Protein AF-A0A9D3AY14-F1 (afdb_monomer_lite)

pLDDT: mean 94.57, std 4.12, range [75.38, 98.81]

Radius of gyration: 17.13 Å; chains: 1; bounding box: 40×34×51 Å

Organism: NCBI:txid182264

Sequence (192 aa):
MYKNILTKKFFKDNLVKDLTVQQFVYAQIETPELSQIASDLVRRFDNRADEERERLLRESDPDILLKMLRGKSDPINHHIVFQKVLEQEEVIIPRILGMLKTSLNVVFIENAVKILANTGKDYLEDLLKILDEIRSPYALSLTCITLGFIADEDAIPVLLKKYNELKNLYPGETYEQGPLYGLIKLNERFYN

Secondary structure (DSSP, 8-state):
--TTTS-HHHHHHSPPPTT-HHHHHHHHHH-THHHHHHHHHHHTT--TTHHHHHHHHH---HHHHHHIIIIIS-GGGHHHHHHHHHTTHHHHHHHHHHHHTT---HHHHHHHHHHHTT-SS--HHHHHHHHTT---HHHHHHHHHHHHHH--GGGHHHHHHHHHHHHHH-TTSSTTHHHHHHHHHHHHHHT-

Structure (mmCIF, N/CA/C/O backbone):
data_AF-A0A9D3AY14-F1
#
_entry.id   AF-A0A9D3AY14-F1
#
loop_
_atom_site.group_PDB
_atom_site.id
_atom_site.type_symbol
_atom_site.label_atom_id
_atom_site.label_alt_id
_atom_site.label_comp_id
_atom_site.label_asym_id
_atom_site.label_entity_id
_atom_site.label_seq_id
_atom_site.pdbx_PDB_ins_code
_atom_site.Cartn_x
_atom_site.Cartn_y
_atom_site.Cartn_z
_atom_site.occupancy
_atom_site.B_iso_or_equiv
_atom_site.auth_seq_id
_atom_site.auth_comp_id
_atom_site.auth_asym_id
_atom_site.auth_atom_id
_atom_site.pdbx_PDB_model_num
ATOM 1 N N . MET A 1 1 ? 0.416 -4.703 24.162 1.00 75.38 1 MET A N 1
ATOM 2 C CA . MET A 1 1 ? -0.386 -3.742 24.974 1.00 75.38 1 MET A CA 1
ATOM 3 C C . MET A 1 1 ? -1.868 -3.669 24.573 1.00 75.38 1 MET A C 1
ATOM 5 O O . MET A 1 1 ? -2.698 -3.417 25.437 1.00 75.38 1 MET A O 1
ATOM 9 N N . TYR A 1 2 ? -2.232 -3.941 23.315 1.00 89.44 2 TYR A N 1
ATOM 10 C CA . TYR A 1 2 ? -3.570 -3.674 22.759 1.00 89.44 2 TYR A CA 1
ATOM 11 C C . TYR A 1 2 ? -4.437 -4.927 22.521 1.00 89.44 2 TYR A C 1
ATOM 13 O O . TYR A 1 2 ? -5.467 -4.865 21.846 1.00 89.44 2 TYR A O 1
ATOM 21 N N . LYS A 1 3 ? -4.068 -6.075 23.107 1.00 84.44 3 LYS A N 1
ATOM 22 C CA . LYS A 1 3 ? -4.808 -7.350 22.993 1.00 84.44 3 LYS A CA 1
ATOM 23 C C . LYS A 1 3 ? -6.259 -7.262 23.489 1.00 84.44 3 LYS A C 1
ATOM 25 O O . LYS A 1 3 ? -7.133 -7.986 23.022 1.00 84.44 3 LYS A O 1
ATOM 30 N N . ASN A 1 4 ? -6.527 -6.369 24.439 1.00 88.00 4 ASN A N 1
ATOM 31 C CA . ASN A 1 4 ? -7.872 -6.073 24.935 1.00 88.00 4 ASN A CA 1
ATOM 32 C C . ASN A 1 4 ? -8.738 -5.301 23.924 1.00 88.00 4 ASN A C 1
ATOM 34 O O . ASN A 1 4 ? -9.956 -5.279 24.080 1.00 88.00 4 ASN A O 1
ATOM 38 N N . ILE A 1 5 ? -8.128 -4.682 22.909 1.00 89.19 5 ILE A N 1
ATOM 39 C CA . ILE A 1 5 ? -8.822 -3.960 21.840 1.00 89.19 5 ILE A CA 1
ATOM 40 C C . ILE A 1 5 ? -9.030 -4.885 20.636 1.00 89.19 5 ILE A C 1
ATOM 42 O O . ILE A 1 5 ? -10.162 -5.061 20.184 1.00 89.19 5 ILE A O 1
ATOM 46 N N . LEU A 1 6 ? -7.967 -5.554 20.175 1.00 91.56 6 LEU A N 1
ATOM 47 C CA . LEU A 1 6 ? -8.004 -6.504 19.053 1.00 91.56 6 LEU A CA 1
ATOM 48 C C . LEU A 1 6 ? -8.474 -7.895 19.495 1.00 91.56 6 LEU A C 1
ATOM 50 O O . LEU A 1 6 ? -7.792 -8.905 19.357 1.00 91.56 6 LEU A O 1
ATOM 54 N N . THR A 1 7 ? -9.663 -7.952 20.086 1.00 91.69 7 THR A N 1
ATOM 55 C CA . THR A 1 7 ? -10.232 -9.211 20.576 1.00 91.69 7 THR A CA 1
ATOM 56 C C . THR A 1 7 ? -10.790 -10.064 19.436 1.00 91.69 7 THR A C 1
ATOM 58 O O . THR A 1 7 ? -11.184 -9.560 18.386 1.00 91.69 7 THR A O 1
ATOM 61 N N . LYS A 1 8 ? -10.982 -11.367 19.685 1.00 90.00 8 LYS A N 1
ATOM 62 C CA . LYS A 1 8 ? -11.759 -12.235 18.778 1.00 90.00 8 LYS A CA 1
ATOM 63 C C . LYS A 1 8 ? -13.148 -11.661 18.467 1.00 90.00 8 LYS A C 1
ATOM 65 O O . LYS A 1 8 ? -13.653 -11.839 17.365 1.00 90.00 8 LYS A O 1
ATOM 70 N N . LYS A 1 9 ? -13.761 -10.964 19.433 1.00 93.44 9 LYS A N 1
ATOM 71 C CA . LYS A 1 9 ? -15.045 -10.285 19.238 1.00 93.44 9 LYS A CA 1
ATOM 72 C C . LYS A 1 9 ? -14.917 -9.113 18.263 1.00 93.44 9 LYS A C 1
ATOM 74 O O . LYS A 1 9 ? -15.753 -9.001 17.381 1.00 93.44 9 LYS A O 1
ATOM 79 N N . PHE A 1 10 ? -13.863 -8.299 18.370 1.00 95.25 10 PHE A N 1
ATOM 80 C CA . PHE A 1 10 ? -13.623 -7.188 17.444 1.00 95.25 10 PHE A CA 1
ATOM 81 C C . PHE A 1 10 ? -13.615 -7.661 15.984 1.00 95.25 10 PHE A C 1
ATOM 83 O O . PHE A 1 10 ? -14.364 -7.119 15.178 1.00 95.25 10 PHE A O 1
ATOM 90 N N . PHE A 1 11 ? -12.848 -8.704 15.655 1.00 95.25 11 PHE A N 1
ATOM 91 C CA . PHE A 1 11 ? -12.786 -9.225 14.282 1.00 95.25 11 PHE A CA 1
ATOM 92 C C . PHE A 1 11 ? -14.057 -9.970 13.854 1.00 95.25 11 PHE A C 1
ATOM 94 O O . PHE A 1 11 ? -14.383 -10.002 12.674 1.00 95.25 11 PHE A O 1
ATOM 101 N N . LYS A 1 12 ? -14.821 -10.527 14.802 1.00 93.81 12 LYS A N 1
ATOM 102 C CA . LYS A 1 12 ? -16.146 -11.098 14.518 1.00 93.81 12 LYS A CA 1
ATOM 103 C C . LYS A 1 12 ? -17.179 -10.019 14.175 1.00 93.81 12 LYS A C 1
ATOM 105 O O . LYS A 1 12 ? -18.015 -10.235 13.304 1.00 93.81 12 LYS A O 1
ATOM 110 N N . ASP A 1 13 ? -17.118 -8.878 14.855 1.00 95.31 13 ASP A N 1
ATOM 111 C CA . ASP A 1 13 ? -18.040 -7.754 14.660 1.00 95.31 13 ASP A CA 1
ATOM 112 C C . ASP A 1 13 ? -17.633 -6.877 13.454 1.00 95.31 13 ASP A C 1
ATOM 114 O O . ASP A 1 13 ? -18.437 -6.099 12.941 1.00 95.31 13 ASP A O 1
ATOM 118 N N . ASN A 1 14 ? -16.388 -7.005 12.980 1.00 95.50 14 ASN A N 1
ATOM 119 C CA . ASN A 1 14 ? -15.820 -6.254 11.861 1.00 95.50 14 ASN A CA 1
ATOM 120 C C . ASN A 1 14 ? -15.218 -7.228 10.843 1.00 95.50 14 ASN A C 1
ATOM 122 O O . ASN A 1 14 ? -14.009 -7.451 10.815 1.00 95.50 14 ASN A O 1
ATOM 126 N N . LEU A 1 15 ? -16.091 -7.833 10.039 1.00 94.31 15 LEU A N 1
ATOM 127 C CA . LEU A 1 15 ? -15.704 -8.849 9.067 1.00 94.31 15 LEU A CA 1
ATOM 128 C C . LEU A 1 15 ? -14.979 -8.239 7.866 1.00 94.31 15 LEU A C 1
ATOM 130 O O . LEU A 1 15 ? -15.346 -7.167 7.369 1.00 94.31 15 LEU A O 1
ATOM 134 N N . VAL A 1 16 ? -13.988 -8.981 7.377 1.00 95.06 16 VAL A N 1
ATOM 135 C CA . VAL A 1 16 ? -13.416 -8.726 6.058 1.00 95.06 16 VAL A CA 1
ATOM 136 C C . VAL A 1 16 ? -14.466 -8.995 4.986 1.00 95.06 16 VAL A C 1
ATOM 138 O O . VAL A 1 16 ? -15.246 -9.943 5.082 1.00 95.06 16 VAL A O 1
ATOM 141 N N . LYS A 1 17 ? -14.503 -8.130 3.979 1.00 94.75 17 LYS A N 1
ATOM 142 C CA . LYS A 1 17 ? -15.344 -8.289 2.795 1.00 94.75 17 LYS A CA 1
ATOM 143 C C . LYS A 1 17 ? -14.567 -9.072 1.738 1.00 94.75 17 LYS A C 1
ATOM 145 O O . LYS A 1 17 ? -13.398 -8.773 1.482 1.00 94.75 17 LYS A O 1
ATOM 150 N N . ASP A 1 18 ? -15.234 -10.024 1.100 1.00 89.81 18 ASP A N 1
ATOM 151 C CA . ASP A 1 18 ? -14.641 -10.816 0.024 1.00 89.81 18 ASP A CA 1
ATOM 152 C C . ASP A 1 18 ? -14.455 -9.990 -1.257 1.00 89.81 18 ASP A C 1
ATOM 154 O O . ASP A 1 18 ? -15.247 -9.096 -1.563 1.00 89.81 18 ASP A O 1
ATOM 158 N N . LEU A 1 19 ? -13.420 -10.337 -2.028 1.00 90.88 19 LEU A N 1
ATOM 159 C CA . LEU A 1 19 ? -13.129 -9.808 -3.366 1.00 90.88 19 LEU A CA 1
ATOM 160 C C . LEU A 1 19 ? -12.889 -8.291 -3.405 1.00 90.88 19 LEU A C 1
ATOM 162 O O . LEU A 1 19 ? -13.160 -7.630 -4.408 1.00 90.88 19 LEU A O 1
ATOM 166 N N . THR A 1 20 ? -12.346 -7.732 -2.323 1.00 95.81 20 THR A N 1
ATOM 167 C CA . THR A 1 20 ? -11.953 -6.319 -2.275 1.00 95.81 20 THR A CA 1
ATOM 168 C C . THR A 1 20 ? -10.538 -6.112 -2.799 1.00 95.81 20 THR A C 1
ATOM 170 O O . THR A 1 20 ? -9.667 -6.966 -2.638 1.00 95.81 20 THR A O 1
ATOM 173 N N . VAL A 1 21 ? -10.263 -4.942 -3.382 1.00 95.56 21 VAL A N 1
ATOM 174 C CA . VAL A 1 21 ? -8.901 -4.587 -3.825 1.00 95.56 21 VAL A CA 1
ATOM 175 C C . VAL A 1 21 ? -7.913 -4.638 -2.655 1.00 95.56 21 VAL A C 1
ATOM 177 O O . VAL A 1 21 ? -6.783 -5.087 -2.816 1.00 95.56 21 VAL A O 1
ATOM 180 N N . GLN A 1 22 ? -8.362 -4.260 -1.456 1.00 98.06 22 GLN A N 1
ATOM 181 C CA . GLN A 1 22 ? -7.587 -4.356 -0.223 1.00 98.06 22 GLN A CA 1
ATOM 182 C C . GLN A 1 22 ? -7.149 -5.798 0.073 1.00 98.06 22 GLN A C 1
ATOM 184 O O . GLN A 1 22 ? -5.988 -6.012 0.408 1.00 98.06 22 GLN A O 1
ATOM 189 N N . GLN A 1 23 ? -8.037 -6.782 -0.112 1.00 96.88 23 GLN A N 1
ATOM 190 C CA . GLN A 1 23 ? -7.708 -8.202 0.042 1.00 96.88 23 GLN A CA 1
ATOM 191 C C . GLN A 1 23 ? -6.627 -8.645 -0.949 1.00 96.88 23 GLN A C 1
ATOM 193 O O . GLN A 1 23 ? -5.669 -9.311 -0.559 1.00 96.88 23 GLN A O 1
ATOM 198 N N . PHE A 1 24 ? -6.759 -8.260 -2.224 1.00 94.75 24 PHE A N 1
ATOM 199 C CA . PHE A 1 24 ? -5.779 -8.605 -3.257 1.00 94.75 24 PHE A CA 1
ATOM 200 C C . PHE A 1 24 ? -4.409 -7.982 -2.976 1.00 94.75 24 PHE A C 1
ATOM 202 O O . PHE A 1 24 ? -3.395 -8.672 -3.058 1.00 94.75 24 PHE A O 1
ATOM 209 N N . VAL A 1 25 ? -4.374 -6.701 -2.599 1.00 96.38 25 VAL A N 1
ATOM 210 C CA . VAL A 1 25 ? -3.128 -6.007 -2.249 1.00 96.38 25 VAL A CA 1
ATOM 211 C C . VAL A 1 25 ? -2.492 -6.622 -1.005 1.00 96.38 25 VAL A C 1
ATOM 213 O O . VAL A 1 25 ? -1.294 -6.887 -1.026 1.00 96.38 25 VAL A O 1
ATOM 216 N N . TYR A 1 26 ? -3.272 -6.911 0.042 1.00 97.38 26 TYR A N 1
ATOM 217 C CA . TYR A 1 26 ? -2.784 -7.603 1.238 1.00 97.38 26 TYR A CA 1
ATOM 218 C C . TYR A 1 26 ? -2.134 -8.946 0.879 1.00 97.38 26 TYR A C 1
ATOM 220 O O . TYR A 1 26 ? -0.994 -9.184 1.260 1.00 97.38 26 TYR A O 1
ATOM 228 N N . ALA A 1 27 ? -2.805 -9.783 0.081 1.00 95.06 27 ALA A N 1
ATOM 229 C CA . ALA A 1 27 ? -2.272 -11.085 -0.325 1.00 95.06 27 ALA A CA 1
ATOM 230 C C . ALA A 1 27 ? -0.981 -10.969 -1.156 1.00 95.06 27 ALA A C 1
ATOM 232 O O . ALA A 1 27 ? -0.072 -11.781 -1.010 1.00 95.06 27 ALA A O 1
ATOM 233 N N . GLN A 1 28 ? -0.877 -9.949 -2.011 1.00 93.06 28 GLN A N 1
ATOM 234 C CA . GLN A 1 28 ? 0.329 -9.694 -2.805 1.00 93.06 28 GLN A CA 1
ATOM 235 C C . GLN A 1 28 ? 1.507 -9.183 -1.972 1.00 93.06 28 GLN A C 1
ATOM 237 O O . GLN A 1 28 ? 2.649 -9.411 -2.359 1.00 93.06 28 GLN A O 1
ATOM 242 N N . ILE A 1 29 ? 1.246 -8.487 -0.863 1.00 95.56 29 ILE A N 1
ATOM 243 C CA . ILE A 1 29 ? 2.289 -8.102 0.095 1.00 95.56 29 ILE A CA 1
ATOM 244 C C . ILE A 1 29 ? 2.691 -9.309 0.949 1.00 95.56 29 ILE A C 1
ATOM 246 O O . ILE A 1 29 ? 3.877 -9.519 1.169 1.00 95.56 29 ILE A O 1
ATOM 250 N N . GLU A 1 30 ? 1.720 -10.111 1.397 1.00 95.31 30 GLU A N 1
ATOM 251 C CA . GLU A 1 30 ? 1.955 -11.306 2.218 1.00 95.31 30 GLU A CA 1
ATOM 252 C C . GLU A 1 30 ? 2.759 -12.377 1.478 1.00 95.31 30 GLU A C 1
ATOM 254 O O . GLU A 1 30 ? 3.535 -13.110 2.083 1.00 95.31 30 GLU A O 1
ATOM 259 N N . THR A 1 31 ? 2.548 -12.506 0.169 1.00 91.88 31 THR A N 1
ATOM 260 C CA . THR A 1 31 ? 3.203 -13.526 -0.653 1.00 91.88 31 THR A CA 1
ATOM 261 C C . THR A 1 31 ? 3.744 -12.893 -1.940 1.00 91.88 31 THR A C 1
ATOM 263 O O . THR A 1 31 ? 3.154 -13.061 -3.018 1.00 91.88 31 THR A O 1
ATOM 266 N N . PRO A 1 32 ? 4.854 -12.133 -1.856 1.00 84.38 32 PRO A N 1
ATOM 267 C CA . PRO A 1 32 ? 5.395 -11.379 -2.987 1.00 84.38 32 PRO A CA 1
ATOM 268 C C . PRO A 1 32 ? 5.815 -12.279 -4.163 1.00 84.38 32 PRO A C 1
ATOM 270 O O . PRO A 1 32 ? 5.723 -11.869 -5.326 1.00 84.38 32 PRO A O 1
ATOM 273 N N . GLU A 1 33 ? 6.188 -13.534 -3.897 1.00 85.25 33 GLU A N 1
ATOM 274 C CA . GLU A 1 33 ? 6.597 -14.523 -4.899 1.00 85.25 33 GLU A CA 1
ATOM 275 C C . GLU A 1 33 ? 5.465 -14.897 -5.863 1.00 85.25 33 GLU A C 1
ATOM 277 O O . GLU A 1 33 ? 5.737 -15.310 -6.994 1.00 85.25 33 GLU A O 1
ATOM 282 N N . LEU A 1 34 ? 4.193 -14.715 -5.474 1.00 82.69 34 LEU A N 1
ATOM 283 C CA . LEU A 1 34 ? 3.046 -15.006 -6.345 1.00 82.69 34 LEU A CA 1
ATOM 284 C C . LEU A 1 34 ? 3.130 -14.247 -7.669 1.00 82.69 34 LEU A C 1
ATOM 286 O O . LEU A 1 34 ? 2.796 -14.797 -8.719 1.00 82.69 34 LEU A O 1
ATOM 290 N N . SER A 1 35 ? 3.613 -13.003 -7.635 1.00 79.81 35 SER A N 1
ATOM 291 C CA . SER A 1 35 ? 3.754 -12.182 -8.840 1.00 79.81 35 SER A CA 1
ATOM 292 C C . SER A 1 35 ? 4.812 -12.749 -9.788 1.00 79.81 35 SER A C 1
ATOM 294 O O . SER A 1 35 ? 4.618 -12.751 -11.004 1.00 79.81 35 SER A O 1
ATOM 296 N N . GLN A 1 36 ? 5.913 -13.272 -9.241 1.00 84.38 36 GLN A N 1
ATOM 297 C CA . GLN A 1 36 ? 6.967 -13.903 -10.030 1.00 84.38 36 GLN A CA 1
ATOM 298 C C . GLN A 1 36 ? 6.490 -15.231 -10.628 1.00 84.38 36 GLN A C 1
ATOM 300 O O . GLN A 1 36 ? 6.644 -15.446 -11.826 1.00 84.38 36 GLN A O 1
ATOM 305 N N . ILE A 1 37 ? 5.835 -16.081 -9.832 1.00 88.25 37 ILE A N 1
ATOM 306 C CA . ILE A 1 37 ? 5.297 -17.369 -10.297 1.00 88.25 37 ILE A CA 1
ATOM 307 C C . ILE A 1 37 ? 4.276 -17.158 -11.423 1.00 88.25 37 ILE A C 1
ATOM 309 O O . ILE A 1 37 ? 4.324 -17.846 -12.446 1.00 88.25 37 ILE A O 1
ATOM 313 N N . ALA A 1 38 ? 3.363 -16.195 -11.260 1.00 86.19 38 ALA A N 1
ATOM 314 C CA . ALA A 1 38 ? 2.378 -15.859 -12.283 1.00 86.19 38 ALA A CA 1
ATOM 315 C C . ALA A 1 38 ? 3.046 -15.348 -13.568 1.00 86.19 38 ALA A C 1
ATOM 317 O O . ALA A 1 38 ? 2.682 -15.778 -14.663 1.00 86.19 38 ALA A O 1
ATOM 318 N N . SER A 1 39 ? 4.052 -14.477 -13.438 1.00 86.56 39 SER A N 1
ATOM 319 C CA . SER A 1 39 ? 4.845 -13.984 -14.567 1.00 86.56 39 SER A CA 1
ATOM 320 C C . SER A 1 39 ? 5.533 -15.125 -15.321 1.00 86.56 39 SER A C 1
ATOM 322 O O . SER A 1 39 ? 5.346 -15.266 -16.530 1.00 86.56 39 SER A O 1
ATOM 324 N N . ASP A 1 40 ? 6.254 -15.994 -14.611 1.00 88.19 40 ASP A N 1
ATOM 325 C CA . ASP A 1 40 ? 6.985 -17.115 -15.202 1.00 88.19 40 ASP A CA 1
ATOM 326 C C . ASP A 1 40 ? 6.055 -18.110 -15.905 1.00 88.19 40 ASP A C 1
ATOM 328 O O . ASP A 1 40 ? 6.428 -18.689 -16.927 1.00 88.19 40 ASP A O 1
ATOM 332 N N . LEU A 1 41 ? 4.835 -18.303 -15.394 1.00 90.44 41 LEU A N 1
ATOM 333 C CA . LEU A 1 41 ? 3.824 -19.127 -16.050 1.00 90.44 41 LEU A CA 1
ATOM 334 C C . LEU A 1 41 ? 3.337 -18.490 -17.354 1.00 90.44 41 LEU A C 1
ATOM 336 O O . LEU A 1 41 ? 3.339 -19.158 -18.386 1.00 90.44 41 LEU A O 1
ATOM 340 N N . VAL A 1 42 ? 2.934 -17.215 -17.321 1.00 89.25 42 VAL A N 1
ATOM 341 C CA . VAL A 1 42 ? 2.419 -16.500 -18.503 1.00 89.25 42 VAL A CA 1
ATOM 342 C C . VAL A 1 42 ? 3.471 -16.456 -19.610 1.00 89.25 42 VAL A C 1
ATOM 344 O O . VAL A 1 42 ? 3.150 -16.704 -20.770 1.00 89.25 42 VAL A O 1
ATOM 347 N N . ARG A 1 43 ? 4.744 -16.259 -19.254 1.00 87.38 43 ARG A N 1
ATOM 348 C CA . ARG A 1 43 ? 5.858 -16.205 -20.214 1.00 87.38 43 ARG A CA 1
ATOM 349 C C . ARG A 1 43 ? 6.110 -17.501 -20.976 1.00 87.38 43 ARG A C 1
ATOM 351 O O . ARG A 1 43 ? 6.704 -17.472 -22.047 1.00 87.38 43 ARG A O 1
ATOM 358 N N . ARG A 1 44 ? 5.639 -18.646 -20.473 1.00 89.62 44 ARG A N 1
ATOM 359 C CA . ARG A 1 44 ? 5.694 -19.910 -21.231 1.00 89.62 44 ARG A CA 1
ATOM 360 C C . ARG A 1 44 ? 4.762 -19.907 -22.442 1.00 89.62 44 ARG A C 1
ATOM 362 O O . ARG A 1 44 ? 4.939 -20.737 -23.328 1.00 89.62 44 ARG A O 1
ATOM 369 N N . PHE A 1 45 ? 3.779 -19.008 -22.466 1.00 92.00 45 PHE A N 1
ATOM 370 C CA . PHE A 1 45 ? 2.742 -18.938 -23.493 1.00 92.00 45 PHE A CA 1
ATOM 371 C C . PHE A 1 45 ? 2.728 -17.607 -24.261 1.00 92.00 45 PHE A C 1
ATOM 373 O O . PHE A 1 45 ? 2.180 -17.566 -25.358 1.00 92.00 45 PHE A O 1
ATOM 380 N N . ASP A 1 46 ? 3.311 -16.537 -23.709 1.00 89.94 46 ASP A N 1
ATOM 381 C CA . ASP A 1 46 ? 3.291 -15.184 -24.276 1.00 89.94 46 ASP A CA 1
ATOM 382 C C . ASP A 1 46 ? 4.650 -14.486 -24.087 1.00 89.94 46 ASP A C 1
ATOM 384 O O . ASP A 1 46 ? 5.138 -14.344 -22.965 1.00 89.94 46 ASP A O 1
ATOM 388 N N . ASN A 1 47 ? 5.257 -14.030 -25.185 1.00 90.06 47 ASN A N 1
ATOM 389 C CA . ASN A 1 47 ? 6.551 -13.344 -25.202 1.00 90.06 47 ASN A CA 1
ATOM 390 C C . ASN A 1 47 ? 6.439 -11.820 -25.397 1.00 90.06 47 ASN A C 1
ATOM 392 O O . ASN A 1 47 ? 7.459 -11.150 -25.571 1.00 90.06 47 ASN A O 1
ATOM 396 N N . ARG A 1 48 ? 5.229 -11.238 -25.347 1.00 91.19 48 ARG A N 1
ATOM 397 C CA . ARG A 1 48 ? 4.989 -9.806 -25.630 1.00 91.19 48 ARG A CA 1
ATOM 398 C C . ARG A 1 48 ? 5.815 -8.831 -24.789 1.00 91.19 48 ARG A C 1
ATOM 400 O O . ARG A 1 48 ? 5.989 -7.679 -25.172 1.00 91.19 48 ARG A O 1
ATOM 407 N N . ALA A 1 49 ? 6.281 -9.281 -23.627 1.00 91.12 49 ALA A N 1
ATOM 408 C CA . ALA A 1 49 ? 6.968 -8.463 -22.639 1.00 91.12 49 ALA A CA 1
ATOM 409 C C . ALA A 1 49 ? 8.492 -8.708 -22.607 1.00 91.12 49 ALA A C 1
ATOM 411 O O . ALA A 1 49 ? 9.181 -8.122 -21.771 1.00 91.12 49 ALA A O 1
ATOM 412 N N . ASP A 1 50 ? 9.038 -9.549 -23.495 1.00 91.69 50 ASP A N 1
ATOM 413 C CA . ASP A 1 50 ? 10.461 -9.918 -23.467 1.00 91.69 50 ASP A CA 1
ATOM 414 C C . ASP A 1 50 ? 11.386 -8.753 -23.867 1.00 91.69 50 ASP A C 1
ATOM 416 O O . ASP A 1 50 ? 12.419 -8.541 -23.233 1.00 91.69 50 ASP A O 1
ATOM 420 N N . GLU A 1 51 ? 11.006 -7.931 -24.853 1.00 92.62 51 GLU A N 1
ATOM 421 C CA . GLU A 1 51 ? 11.792 -6.739 -25.221 1.00 92.62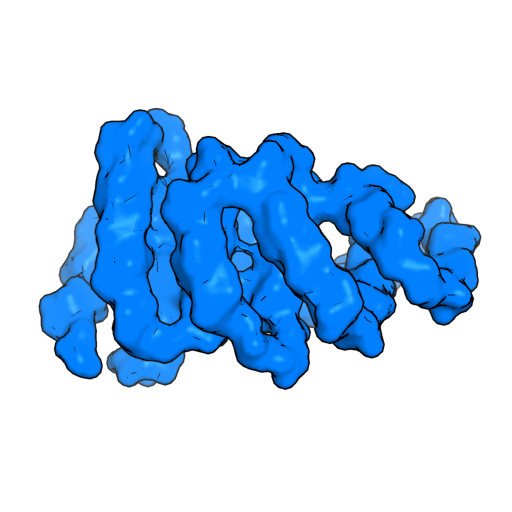 51 GLU A CA 1
ATOM 422 C C . GLU A 1 51 ? 11.841 -5.709 -24.084 1.00 92.62 51 GLU A C 1
ATOM 424 O O . GLU A 1 51 ? 12.882 -5.106 -23.806 1.00 92.62 51 GLU A O 1
ATOM 429 N N . GLU A 1 52 ? 10.710 -5.509 -23.402 1.00 93.44 52 GLU A N 1
ATOM 430 C CA . GLU A 1 52 ? 10.655 -4.657 -22.220 1.00 93.44 52 GLU A CA 1
ATOM 431 C C . GLU A 1 52 ? 11.528 -5.223 -21.099 1.00 93.44 52 GLU A C 1
ATOM 433 O O . GLU A 1 52 ? 12.264 -4.466 -20.465 1.00 93.44 52 GLU A O 1
ATOM 438 N N . ARG A 1 53 ? 11.485 -6.539 -20.874 1.00 92.25 53 ARG A N 1
ATOM 439 C CA . ARG A 1 53 ? 12.302 -7.212 -19.863 1.00 92.25 53 ARG A CA 1
ATOM 440 C C . ARG A 1 53 ? 13.787 -6.945 -20.078 1.00 92.25 53 ARG A C 1
ATOM 442 O O . ARG A 1 53 ? 14.466 -6.532 -19.141 1.00 92.25 53 ARG A O 1
ATOM 449 N N . GLU A 1 54 ? 14.289 -7.146 -21.293 1.00 93.44 54 GLU A N 1
ATOM 450 C CA . GLU A 1 54 ? 15.704 -6.922 -21.611 1.00 93.44 54 GLU A CA 1
ATOM 451 C C . GLU A 1 54 ? 16.133 -5.473 -21.370 1.00 93.44 54 GLU A C 1
ATOM 453 O O . GLU A 1 54 ? 17.236 -5.214 -20.879 1.00 93.44 54 GLU A O 1
ATOM 458 N N . ARG A 1 55 ? 15.244 -4.518 -21.663 1.00 93.75 55 ARG A N 1
ATOM 459 C CA . ARG A 1 55 ? 15.467 -3.105 -21.343 1.00 93.75 55 ARG A CA 1
ATOM 460 C C . ARG A 1 55 ? 15.478 -2.859 -19.836 1.00 93.75 55 ARG A C 1
ATOM 462 O O . ARG A 1 55 ? 16.396 -2.210 -19.347 1.00 93.75 55 ARG A O 1
ATOM 469 N N . LEU A 1 56 ? 14.505 -3.399 -19.102 1.00 93.50 56 LEU A N 1
ATOM 470 C CA . LEU A 1 56 ? 14.377 -3.248 -17.649 1.00 93.50 56 LEU A CA 1
ATOM 471 C C . LEU A 1 56 ? 15.585 -3.784 -16.888 1.00 93.50 56 LEU A C 1
ATOM 473 O O . LEU A 1 56 ? 16.033 -3.159 -15.933 1.00 93.50 56 LEU A O 1
ATOM 477 N N . LEU A 1 57 ? 16.148 -4.913 -17.320 1.00 92.94 57 LEU A N 1
ATOM 478 C CA . LEU A 1 57 ? 17.330 -5.499 -16.682 1.00 92.94 57 LEU A CA 1
ATOM 479 C C . LEU A 1 57 ? 18.543 -4.553 -16.711 1.00 92.94 57 LEU A C 1
ATOM 481 O O . LEU A 1 57 ? 19.377 -4.599 -15.802 1.00 92.94 57 LEU A O 1
ATOM 485 N N . ARG A 1 58 ? 18.614 -3.672 -17.715 1.00 94.44 58 ARG A N 1
ATOM 486 C CA . ARG A 1 58 ? 19.685 -2.679 -17.906 1.00 94.44 58 ARG A CA 1
ATOM 487 C C . ARG A 1 58 ? 19.304 -1.280 -17.423 1.00 94.44 58 ARG A C 1
ATOM 489 O O . ARG A 1 58 ? 20.152 -0.396 -17.444 1.00 94.44 58 ARG A O 1
ATOM 496 N N . GLU A 1 59 ? 18.054 -1.082 -17.015 1.00 95.56 59 GLU A N 1
ATOM 497 C CA . GLU A 1 59 ? 17.558 0.206 -16.554 1.00 95.56 59 GLU A CA 1
ATOM 498 C C . GLU A 1 59 ? 18.047 0.496 -15.133 1.00 95.56 59 GLU A C 1
ATOM 500 O O . GLU A 1 59 ? 18.030 -0.373 -14.254 1.00 95.56 59 GLU A O 1
ATOM 505 N N . SER A 1 60 ? 18.473 1.736 -14.919 1.00 94.25 60 SER A N 1
ATOM 506 C CA . SER A 1 60 ? 18.902 2.249 -13.621 1.00 94.25 60 SER A CA 1
ATOM 507 C C . SER A 1 60 ? 18.454 3.686 -13.369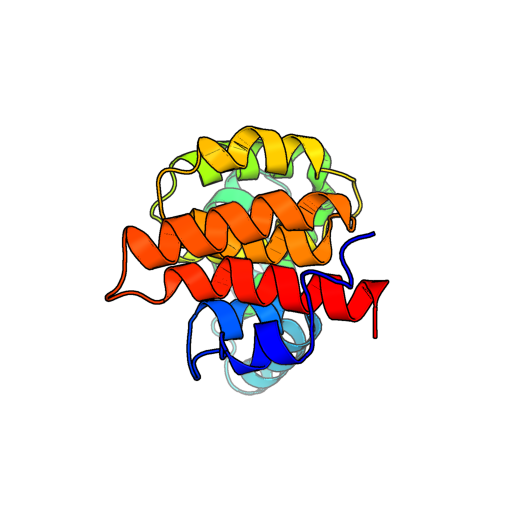 1.00 94.25 60 SER A C 1
ATOM 509 O O . SER A 1 60 ? 18.656 4.169 -12.260 1.00 94.25 60 SER A O 1
ATOM 511 N N . ASP A 1 61 ? 17.813 4.360 -14.328 1.00 97.06 61 ASP A N 1
ATOM 512 C CA . ASP A 1 61 ? 17.296 5.715 -14.161 1.00 97.06 61 ASP A CA 1
ATOM 513 C C . ASP A 1 61 ? 16.059 5.717 -13.232 1.00 97.06 61 ASP A C 1
ATOM 515 O O . ASP A 1 61 ? 14.999 5.180 -13.594 1.00 97.06 61 ASP A O 1
ATOM 519 N N . PRO A 1 62 ? 16.137 6.372 -12.055 1.00 96.25 62 PRO A N 1
ATOM 520 C CA . PRO A 1 62 ? 15.018 6.478 -11.121 1.00 96.25 62 PRO A CA 1
ATOM 521 C C . PRO A 1 62 ? 13.748 7.086 -11.732 1.00 96.25 62 PRO A C 1
ATOM 523 O O . PRO A 1 62 ? 12.637 6.705 -11.358 1.00 96.25 62 PRO A O 1
ATOM 526 N N . ASP A 1 63 ? 13.873 8.027 -12.673 1.00 96.31 63 ASP A N 1
ATOM 527 C CA . ASP A 1 63 ? 12.725 8.652 -13.333 1.00 96.31 63 ASP A CA 1
ATOM 528 C C . ASP A 1 63 ? 12.002 7.683 -14.263 1.00 96.31 63 ASP A C 1
ATOM 530 O O . ASP A 1 63 ? 10.774 7.749 -14.400 1.00 96.31 63 ASP A O 1
ATOM 534 N N . ILE A 1 64 ? 12.746 6.794 -14.920 1.00 95.94 64 ILE A N 1
ATOM 535 C CA . ILE A 1 64 ? 12.172 5.770 -15.791 1.00 95.94 64 ILE A CA 1
ATOM 536 C C . ILE A 1 64 ? 11.466 4.713 -14.942 1.00 95.94 64 ILE A C 1
ATOM 538 O O . ILE A 1 64 ? 10.297 4.416 -15.206 1.00 95.94 64 ILE A O 1
ATOM 542 N N . LEU A 1 65 ? 12.104 4.244 -13.868 1.00 96.69 65 LEU A N 1
ATOM 543 C CA . LEU A 1 65 ? 11.503 3.287 -12.935 1.00 96.69 65 LEU A CA 1
ATOM 544 C C . LEU A 1 65 ? 10.206 3.832 -12.314 1.00 96.69 65 LEU A C 1
ATOM 546 O O . LEU A 1 65 ? 9.170 3.166 -12.341 1.00 96.69 65 LEU A O 1
ATOM 550 N N . LEU A 1 66 ? 10.195 5.088 -11.856 1.00 96.06 66 LEU A N 1
ATOM 551 C CA . LEU A 1 66 ? 8.981 5.729 -11.332 1.00 96.06 66 LEU A CA 1
ATOM 552 C C . LEU A 1 66 ? 7.876 5.880 -12.384 1.00 96.06 66 LEU A C 1
ATOM 554 O O . LEU A 1 66 ? 6.692 5.754 -12.065 1.00 96.06 66 LEU A O 1
ATOM 558 N N . LYS A 1 67 ? 8.226 6.150 -13.647 1.00 94.75 67 LYS A N 1
ATOM 559 C CA . LYS A 1 67 ? 7.245 6.179 -14.744 1.00 94.75 67 LYS A CA 1
ATOM 560 C C . LYS A 1 67 ? 6.634 4.796 -14.973 1.00 94.75 67 LYS A C 1
ATOM 562 O O . LYS A 1 67 ? 5.434 4.725 -15.236 1.00 94.75 67 LYS A O 1
ATOM 567 N N . MET A 1 68 ? 7.421 3.729 -14.856 1.00 94.50 68 MET A N 1
ATOM 568 C CA . MET A 1 68 ? 6.956 2.346 -15.009 1.00 94.50 68 MET A CA 1
ATOM 569 C C . MET A 1 68 ? 5.959 1.958 -13.919 1.00 94.50 68 MET A C 1
ATOM 571 O O . MET A 1 68 ? 4.888 1.449 -14.248 1.00 94.50 68 MET A O 1
ATOM 575 N N . LEU A 1 69 ? 6.207 2.351 -12.662 1.00 94.44 69 LEU A N 1
ATOM 576 C CA . LEU A 1 69 ? 5.268 2.123 -11.552 1.00 94.44 69 LEU A CA 1
ATOM 577 C C . LEU A 1 69 ? 3.864 2.695 -11.796 1.00 94.44 69 LEU A C 1
ATOM 579 O O . LEU A 1 69 ? 2.904 2.217 -11.202 1.00 94.44 69 LEU A O 1
ATOM 583 N N . ARG A 1 70 ? 3.716 3.690 -12.679 1.00 93.50 70 ARG A N 1
ATOM 584 C CA . ARG A 1 70 ? 2.430 4.326 -13.017 1.00 93.50 70 ARG A CA 1
ATOM 585 C C . ARG A 1 70 ? 1.632 3.602 -14.110 1.00 93.50 70 ARG A C 1
ATOM 587 O O . ARG A 1 70 ? 0.660 4.171 -14.609 1.00 93.50 70 ARG A O 1
ATOM 594 N N . GLY A 1 71 ? 2.044 2.392 -14.493 1.00 87.25 71 GLY A N 1
ATOM 595 C CA . GLY A 1 71 ? 1.398 1.581 -15.530 1.00 87.25 71 GLY A CA 1
ATOM 596 C C . GLY A 1 71 ? 2.024 1.719 -16.916 1.00 87.25 71 GLY A C 1
ATOM 597 O O . GLY A 1 71 ? 1.360 1.447 -17.910 1.00 87.25 71 GLY A O 1
ATOM 598 N N . LYS A 1 72 ? 3.287 2.160 -17.000 1.00 83.69 72 LYS A N 1
ATOM 599 C CA . LYS A 1 72 ? 4.048 2.141 -18.263 1.00 83.69 72 LYS A CA 1
ATOM 600 C C . LYS A 1 72 ? 4.831 0.847 -18.480 1.00 83.69 72 LYS A C 1
ATOM 602 O O . LYS A 1 72 ? 5.590 0.795 -19.442 1.00 83.69 72 LYS A O 1
ATOM 607 N N . SER A 1 73 ? 4.662 -0.137 -17.598 1.00 88.12 73 SER A N 1
ATOM 608 C CA . SER A 1 73 ? 5.242 -1.465 -17.751 1.00 88.12 73 SER A CA 1
ATOM 609 C C . SER A 1 73 ? 4.208 -2.575 -17.805 1.00 88.12 73 SER A C 1
ATOM 611 O O . SER A 1 73 ? 3.165 -2.489 -17.142 1.00 88.12 73 SER A O 1
ATOM 613 N N . ASP A 1 74 ? 4.510 -3.624 -18.573 1.00 90.38 74 ASP A N 1
ATOM 614 C CA . ASP A 1 74 ? 3.666 -4.812 -18.629 1.00 90.38 74 ASP A CA 1
ATOM 615 C C . ASP A 1 74 ? 3.633 -5.483 -17.242 1.00 90.38 74 ASP A C 1
ATOM 617 O O . ASP A 1 74 ? 4.691 -5.659 -16.623 1.00 90.38 74 ASP A O 1
ATOM 621 N N . PRO A 1 75 ? 2.448 -5.874 -16.732 1.00 87.25 75 PRO A N 1
ATOM 622 C CA . PRO A 1 75 ? 2.310 -6.594 -15.466 1.00 87.25 75 PRO A CA 1
ATOM 623 C C . PRO A 1 75 ? 3.233 -7.807 -15.311 1.00 87.25 75 PRO A C 1
ATOM 625 O O . PRO A 1 75 ? 3.708 -8.073 -14.208 1.00 87.25 75 PRO A O 1
ATOM 628 N N . ILE A 1 76 ? 3.554 -8.504 -16.408 1.00 89.50 76 ILE A N 1
ATOM 629 C CA . ILE A 1 76 ? 4.494 -9.633 -16.417 1.00 89.50 76 ILE A CA 1
ATOM 630 C C . ILE A 1 76 ? 5.860 -9.207 -15.848 1.00 89.50 76 ILE A C 1
ATOM 632 O O . ILE A 1 76 ? 6.508 -9.970 -15.130 1.00 89.50 76 ILE A O 1
ATOM 636 N N . ASN A 1 77 ? 6.290 -7.972 -16.094 1.00 91.00 77 ASN A N 1
ATOM 637 C CA . ASN A 1 77 ? 7.598 -7.468 -15.687 1.00 91.00 77 ASN A CA 1
ATOM 638 C C . ASN A 1 77 ? 7.587 -6.649 -14.387 1.00 91.00 77 ASN A C 1
ATOM 640 O O . ASN A 1 77 ? 8.640 -6.155 -13.981 1.00 91.00 77 ASN A O 1
ATOM 644 N N . HIS A 1 78 ? 6.447 -6.504 -13.697 1.00 89.69 78 HIS A N 1
ATOM 645 C CA . HIS A 1 78 ? 6.364 -5.677 -12.478 1.00 89.69 78 HIS A CA 1
ATOM 646 C C . HIS A 1 78 ? 7.333 -6.127 -11.382 1.00 89.69 78 HIS A C 1
ATOM 648 O O . HIS A 1 78 ? 7.933 -5.274 -10.733 1.00 89.69 78 HIS A O 1
ATOM 654 N N . HIS A 1 79 ? 7.578 -7.435 -11.241 1.00 88.81 79 HIS A N 1
ATOM 655 C CA . HIS A 1 79 ? 8.567 -7.956 -10.289 1.00 88.81 79 HIS A CA 1
ATOM 656 C C . HIS A 1 79 ? 9.982 -7.398 -10.538 1.00 88.81 79 HIS A C 1
ATOM 658 O O . HIS A 1 79 ? 10.679 -7.055 -9.589 1.00 88.81 79 HIS A O 1
ATOM 664 N N . ILE A 1 80 ? 10.384 -7.232 -11.806 1.00 92.06 80 ILE A N 1
ATOM 665 C CA . ILE A 1 80 ? 11.692 -6.666 -12.174 1.00 92.06 80 ILE A CA 1
ATOM 666 C C . ILE A 1 80 ? 11.736 -5.184 -11.814 1.00 92.06 80 ILE A C 1
ATOM 668 O O . ILE A 1 80 ? 12.714 -4.717 -11.238 1.00 92.06 80 ILE A O 1
ATOM 672 N N . VAL A 1 81 ? 10.666 -4.443 -12.128 1.00 94.38 81 VAL A N 1
ATOM 673 C CA . VAL A 1 81 ? 10.566 -3.019 -11.779 1.00 94.38 81 VAL A CA 1
ATOM 674 C C . VAL A 1 81 ? 10.686 -2.840 -10.266 1.00 94.38 81 VAL A C 1
ATOM 676 O O . VAL A 1 81 ? 11.400 -1.951 -9.816 1.00 94.38 81 VAL A O 1
ATOM 679 N N . PHE A 1 82 ? 10.038 -3.701 -9.477 1.00 93.62 82 PHE A N 1
ATOM 680 C CA . PHE A 1 82 ? 10.098 -3.642 -8.015 1.00 93.62 82 PHE A CA 1
ATOM 681 C C . PHE A 1 82 ? 11.514 -3.902 -7.508 1.00 93.62 82 PHE A C 1
ATOM 683 O O . PHE A 1 82 ? 12.015 -3.114 -6.713 1.00 93.62 82 PHE A O 1
ATOM 690 N N . GLN A 1 83 ? 12.187 -4.940 -8.014 1.00 93.06 83 GLN A N 1
ATOM 691 C CA . GLN A 1 83 ? 13.582 -5.228 -7.663 1.00 93.06 83 GLN A CA 1
ATOM 692 C C . GLN A 1 83 ? 14.495 -4.034 -7.966 1.00 93.06 83 GLN A C 1
ATOM 694 O O . GLN A 1 83 ? 15.214 -3.576 -7.083 1.00 93.06 83 GLN A O 1
ATOM 699 N N . LYS A 1 84 ? 14.388 -3.453 -9.166 1.00 95.69 84 LYS A N 1
ATOM 700 C CA . LYS A 1 84 ? 15.158 -2.262 -9.560 1.00 95.69 84 LYS A CA 1
ATOM 701 C C . LYS A 1 84 ? 14.878 -1.042 -8.687 1.00 95.69 84 LYS A C 1
ATOM 703 O O . LYS A 1 84 ? 15.779 -0.245 -8.437 1.00 95.69 84 LYS A O 1
ATOM 708 N N . VAL A 1 85 ? 13.635 -0.876 -8.236 1.00 95.88 85 VAL A N 1
ATOM 709 C CA . VAL A 1 85 ? 13.271 0.202 -7.312 1.00 95.88 85 VAL A CA 1
ATOM 710 C C . VAL A 1 85 ? 13.893 -0.020 -5.934 1.00 95.88 85 VAL A C 1
ATOM 712 O O . VAL A 1 85 ? 14.447 0.919 -5.366 1.00 95.88 85 VAL A O 1
ATOM 715 N N . LEU A 1 86 ? 13.831 -1.246 -5.415 1.00 95.06 86 LEU A N 1
ATOM 716 C CA . LEU A 1 86 ? 14.379 -1.599 -4.105 1.00 95.06 86 LEU A CA 1
ATOM 717 C C . LEU A 1 86 ? 15.916 -1.528 -4.077 1.00 95.06 86 LEU A C 1
ATOM 719 O O . LEU A 1 86 ? 16.482 -1.093 -3.080 1.00 95.06 86 LEU A O 1
ATOM 723 N N . GLU A 1 87 ? 16.595 -1.831 -5.190 1.00 95.62 87 GLU A N 1
ATOM 724 C CA . GLU A 1 87 ? 18.046 -1.613 -5.360 1.00 95.62 87 GLU A CA 1
ATOM 725 C C . GLU A 1 87 ? 18.465 -0.140 -5.167 1.00 95.62 87 GLU A C 1
ATOM 727 O O . GLU A 1 87 ? 19.629 0.143 -4.885 1.00 95.62 87 GLU A O 1
ATOM 732 N N . GLN A 1 88 ? 17.529 0.804 -5.311 1.00 95.75 88 GLN A N 1
ATOM 733 C CA . GLN A 1 88 ? 17.764 2.249 -5.222 1.00 95.75 88 GLN A CA 1
ATOM 734 C C . GLN A 1 88 ? 16.813 2.929 -4.222 1.00 95.75 88 GLN A C 1
ATOM 736 O O . GLN A 1 88 ? 16.418 4.087 -4.402 1.00 95.75 88 GLN A O 1
ATOM 741 N N . GLU A 1 89 ? 16.429 2.212 -3.162 1.00 96.00 89 GLU A N 1
ATOM 742 C CA . GLU A 1 89 ? 15.374 2.638 -2.237 1.00 96.00 89 GLU A CA 1
ATOM 743 C C . GLU A 1 89 ? 15.628 4.016 -1.590 1.00 96.00 89 GLU A C 1
ATOM 745 O O . GLU A 1 89 ? 14.695 4.807 -1.469 1.00 96.00 89 GLU A O 1
ATOM 750 N N . GLU A 1 90 ? 16.879 4.389 -1.294 1.00 95.62 90 GLU A N 1
ATOM 751 C CA . GLU A 1 90 ? 17.203 5.712 -0.718 1.00 95.62 90 GLU A CA 1
ATOM 752 C C . GLU A 1 90 ? 16.809 6.877 -1.622 1.00 95.62 90 GLU A C 1
ATOM 754 O O . GLU A 1 90 ? 16.447 7.950 -1.143 1.00 95.62 90 GLU A O 1
ATOM 759 N N . VAL A 1 91 ? 16.881 6.669 -2.936 1.00 96.75 91 VAL A N 1
ATOM 760 C CA . VAL A 1 91 ? 16.575 7.695 -3.933 1.00 96.75 91 VAL A CA 1
ATOM 761 C C . VAL A 1 91 ? 15.094 7.660 -4.295 1.00 96.75 91 VAL A C 1
ATOM 763 O O . VAL A 1 91 ? 14.465 8.706 -4.475 1.00 96.75 91 VAL A O 1
ATOM 766 N N . ILE A 1 92 ? 14.517 6.463 -4.426 1.00 97.75 92 ILE A N 1
ATOM 767 C CA . ILE A 1 92 ? 13.174 6.292 -4.984 1.00 97.75 92 ILE A CA 1
ATOM 768 C C . ILE A 1 92 ? 12.083 6.362 -3.910 1.00 97.75 92 ILE A C 1
ATOM 770 O O . ILE A 1 92 ? 11.047 6.984 -4.162 1.00 97.75 92 ILE A O 1
ATOM 774 N N . ILE A 1 93 ? 12.287 5.801 -2.714 1.00 97.81 93 ILE A N 1
ATOM 775 C CA . ILE A 1 93 ? 11.245 5.756 -1.675 1.00 97.81 93 ILE A CA 1
ATOM 776 C C . ILE A 1 93 ? 10.783 7.155 -1.237 1.00 97.81 93 ILE A C 1
ATOM 778 O O . ILE A 1 93 ? 9.568 7.383 -1.239 1.00 97.81 93 ILE A O 1
ATOM 782 N N . PRO A 1 94 ? 11.663 8.147 -0.978 1.00 97.44 94 PRO A N 1
ATOM 783 C CA . PRO A 1 94 ? 11.212 9.503 -0.646 1.00 97.44 94 PRO A CA 1
ATOM 784 C C . PRO A 1 94 ? 10.325 10.125 -1.733 1.00 97.44 94 PRO A C 1
ATOM 786 O O . PRO A 1 94 ? 9.368 10.850 -1.449 1.00 97.44 94 PRO A O 1
ATOM 789 N N . ARG A 1 95 ? 10.599 9.801 -3.003 1.00 98.12 95 ARG A N 1
ATOM 790 C CA . ARG A 1 95 ? 9.803 10.265 -4.144 1.00 98.12 95 ARG A CA 1
ATOM 791 C C . ARG A 1 95 ? 8.456 9.552 -4.208 1.00 98.12 95 ARG A C 1
ATOM 793 O O . ARG A 1 95 ? 7.447 10.215 -4.444 1.00 98.12 95 ARG A O 1
ATOM 800 N N . ILE A 1 96 ? 8.425 8.242 -3.951 1.00 98.19 96 ILE A N 1
ATOM 801 C CA . ILE A 1 96 ? 7.183 7.468 -3.833 1.00 98.19 96 ILE A CA 1
ATOM 802 C C . ILE A 1 96 ? 6.294 8.058 -2.736 1.00 98.19 96 ILE A C 1
ATOM 804 O O . ILE A 1 96 ? 5.132 8.353 -3.010 1.00 98.19 96 ILE A O 1
ATOM 808 N N . LEU A 1 97 ? 6.840 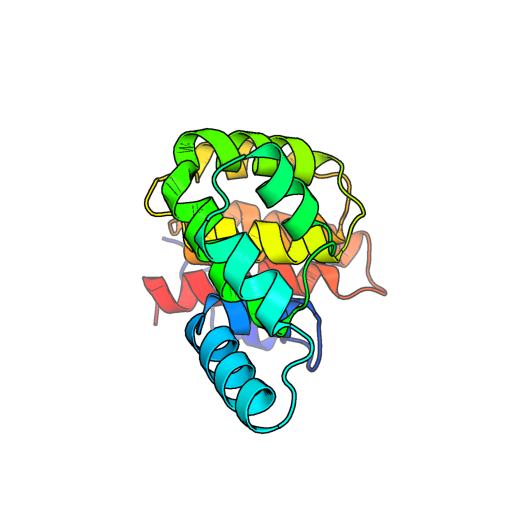8.311 -1.543 1.00 98.00 97 LEU A N 1
ATOM 809 C CA . LEU A 1 97 ? 6.118 8.929 -0.426 1.00 98.00 97 LEU A CA 1
ATOM 810 C C . LEU A 1 97 ? 5.546 10.301 -0.814 1.00 98.00 97 LEU A C 1
ATOM 812 O O . LEU A 1 97 ? 4.360 10.563 -0.607 1.00 98.00 97 LEU A O 1
ATOM 816 N N . GLY A 1 98 ? 6.352 11.158 -1.450 1.00 97.81 98 GLY A N 1
ATOM 817 C CA . GLY A 1 98 ? 5.901 12.467 -1.935 1.00 97.81 98 GLY A CA 1
ATOM 818 C C . GLY A 1 98 ? 4.766 12.378 -2.963 1.00 97.81 98 GLY A C 1
ATOM 819 O O . GLY A 1 98 ? 3.797 13.136 -2.895 1.00 97.81 98 GLY A O 1
ATOM 820 N N . MET A 1 99 ? 4.846 11.425 -3.892 1.00 97.69 99 MET A N 1
ATOM 821 C CA . MET A 1 99 ? 3.809 11.189 -4.899 1.00 97.69 99 MET A CA 1
ATOM 822 C C . MET A 1 99 ? 2.530 10.594 -4.293 1.00 97.69 99 MET A C 1
ATOM 824 O O . MET A 1 99 ? 1.429 10.971 -4.701 1.00 97.69 99 MET A O 1
ATOM 828 N N . LEU A 1 100 ? 2.651 9.699 -3.309 1.00 97.69 100 LEU A N 1
ATOM 829 C CA . LEU A 1 100 ? 1.528 8.994 -2.684 1.00 97.69 100 LEU A CA 1
ATOM 830 C C . LEU A 1 100 ? 0.537 9.949 -2.005 1.00 97.69 100 LEU A C 1
ATOM 832 O O . LEU A 1 100 ? -0.668 9.720 -2.074 1.00 97.69 100 LEU A O 1
ATOM 836 N N . LYS A 1 101 ? 1.023 11.074 -1.460 1.00 98.06 101 LYS A N 1
ATOM 837 C CA . LYS A 1 101 ? 0.194 12.141 -0.867 1.00 98.06 101 LYS A CA 1
ATOM 838 C C . LYS A 1 101 ? -0.932 12.618 -1.790 1.00 98.06 101 LYS A C 1
ATOM 840 O O . LYS A 1 101 ? -2.026 12.949 -1.339 1.00 98.06 101 LYS A O 1
ATOM 845 N N . THR A 1 102 ? -0.667 12.690 -3.096 1.00 97.06 102 THR A N 1
ATOM 846 C CA . THR A 1 102 ? -1.559 13.361 -4.061 1.00 97.06 102 THR A CA 1
ATOM 847 C C . THR A 1 102 ? -1.966 12.500 -5.252 1.00 97.06 102 THR A C 1
ATOM 849 O O . THR A 1 102 ? -2.783 12.938 -6.061 1.00 97.06 102 THR A O 1
ATOM 852 N N . SER A 1 103 ? -1.426 11.285 -5.377 1.00 96.25 103 SER A N 1
ATOM 853 C CA . SER A 1 103 ? -1.716 10.418 -6.515 1.00 96.25 103 SER A CA 1
ATOM 854 C C . SER A 1 103 ? -3.175 9.958 -6.535 1.00 96.25 103 SER A C 1
ATOM 856 O O . SER A 1 103 ? -3.738 9.549 -5.521 1.00 96.25 103 SER A O 1
ATOM 858 N N . LEU A 1 104 ? -3.752 9.960 -7.737 1.00 95.44 104 LEU A N 1
ATOM 859 C CA . LEU A 1 104 ? -5.012 9.290 -8.078 1.00 95.44 104 LEU A CA 1
ATOM 860 C C . LEU A 1 104 ? -4.792 8.137 -9.075 1.00 95.44 104 LEU A C 1
ATOM 862 O O . LEU A 1 104 ? -5.744 7.520 -9.541 1.00 95.44 104 LEU A O 1
ATOM 866 N N . ASN A 1 105 ? -3.538 7.855 -9.444 1.00 96.69 105 ASN A N 1
ATOM 867 C CA . ASN A 1 105 ? -3.210 6.755 -10.344 1.00 96.69 105 ASN A CA 1
ATOM 868 C C . ASN A 1 105 ? -3.212 5.446 -9.542 1.00 96.69 105 ASN A C 1
ATOM 870 O O . ASN A 1 105 ? -2.298 5.204 -8.757 1.00 96.69 105 ASN A O 1
ATOM 874 N N . VAL A 1 106 ? -4.252 4.633 -9.742 1.00 95.31 106 VAL A N 1
ATOM 875 C CA . VAL A 1 106 ? -4.491 3.378 -9.009 1.00 95.31 106 VAL A CA 1
ATOM 876 C C . VAL A 1 106 ? -3.304 2.420 -9.123 1.00 95.31 106 VAL A C 1
ATOM 878 O O . VAL A 1 106 ? -2.810 1.951 -8.104 1.00 95.31 106 VAL A O 1
ATOM 881 N N . VAL A 1 107 ? -2.773 2.221 -10.334 1.00 94.56 107 VAL A N 1
ATOM 882 C CA . VAL A 1 107 ? -1.621 1.334 -10.582 1.00 94.56 107 VAL A CA 1
ATOM 883 C C . VAL A 1 107 ? -0.398 1.767 -9.771 1.00 94.56 107 VAL A C 1
ATOM 885 O O . VAL A 1 107 ? 0.244 0.950 -9.119 1.00 94.56 107 VAL A O 1
ATOM 888 N N . PHE A 1 108 ? -0.105 3.068 -9.754 1.00 97.19 108 PHE A N 1
ATOM 889 C CA . PHE A 1 108 ? 0.975 3.624 -8.949 1.00 97.19 108 PHE A CA 1
ATOM 890 C C . PHE A 1 108 ? 0.743 3.413 -7.461 1.00 97.19 108 PHE A C 1
ATOM 892 O O . PHE A 1 108 ? 1.676 3.033 -6.769 1.00 97.19 108 PHE A O 1
ATOM 899 N N . ILE A 1 109 ? -0.468 3.680 -6.969 1.00 98.38 109 ILE A N 1
ATOM 900 C CA . ILE A 1 109 ? -0.793 3.551 -5.547 1.00 98.38 109 ILE A CA 1
ATOM 901 C C . ILE A 1 109 ? -0.580 2.103 -5.102 1.00 98.38 109 ILE A C 1
ATOM 903 O O . ILE A 1 109 ? 0.129 1.877 -4.127 1.00 98.38 109 ILE A O 1
ATOM 907 N N . GLU A 1 110 ? -1.128 1.134 -5.836 1.00 96.62 110 GLU A N 1
ATOM 908 C CA . GLU A 1 110 ? -0.955 -0.287 -5.527 1.00 96.62 110 GLU A CA 1
ATOM 909 C C . GLU A 1 110 ? 0.511 -0.722 -5.569 1.00 96.62 110 GLU A C 1
ATOM 911 O O . GLU A 1 110 ? 0.966 -1.457 -4.696 1.00 96.62 110 GLU A O 1
ATOM 916 N N . ASN A 1 111 ? 1.267 -0.270 -6.56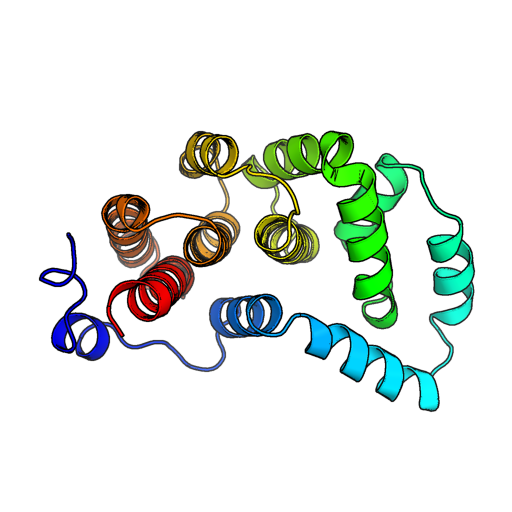8 1.00 95.69 111 ASN A N 1
ATOM 917 C CA . ASN A 1 111 ? 2.684 -0.597 -6.667 1.00 95.69 111 ASN A CA 1
ATOM 918 C C . ASN A 1 111 ? 3.496 0.049 -5.536 1.00 95.69 111 ASN A C 1
ATOM 920 O O . ASN A 1 111 ? 4.347 -0.603 -4.938 1.00 95.69 111 ASN A O 1
ATOM 924 N N . ALA A 1 112 ? 3.203 1.306 -5.203 1.00 97.38 112 ALA A N 1
ATOM 925 C CA . ALA A 1 112 ? 3.864 2.048 -4.139 1.00 97.38 112 ALA A CA 1
ATOM 926 C C . ALA A 1 112 ? 3.707 1.355 -2.781 1.00 97.38 112 ALA A C 1
ATOM 928 O O . ALA A 1 112 ? 4.701 1.154 -2.093 1.00 97.38 112 ALA A O 1
ATOM 929 N N . VAL A 1 113 ? 2.491 0.948 -2.406 1.00 97.81 113 VAL A N 1
ATOM 930 C CA . VAL A 1 113 ? 2.244 0.293 -1.106 1.00 97.81 113 VAL A CA 1
ATOM 931 C C . VAL A 1 113 ? 2.896 -1.086 -1.006 1.00 97.81 113 VAL A C 1
ATOM 933 O O . VAL A 1 113 ? 3.354 -1.458 0.074 1.00 97.81 113 VAL A O 1
ATOM 936 N N . LYS A 1 114 ? 2.992 -1.818 -2.128 1.00 95.88 114 LYS A N 1
ATOM 937 C CA . LYS A 1 114 ? 3.690 -3.110 -2.200 1.00 95.88 114 LYS A CA 1
ATOM 938 C C . LYS A 1 114 ? 5.194 -2.925 -2.031 1.00 95.88 114 LYS A C 1
ATOM 940 O O . LYS A 1 114 ? 5.807 -3.650 -1.258 1.00 95.88 114 LYS A O 1
ATOM 945 N N . ILE A 1 115 ? 5.769 -1.926 -2.699 1.00 96.25 115 ILE A N 1
ATOM 946 C CA . ILE A 1 115 ? 7.190 -1.579 -2.573 1.00 96.25 115 ILE A CA 1
ATOM 947 C C . ILE A 1 115 ? 7.512 -1.125 -1.148 1.00 96.25 115 ILE A C 1
ATOM 949 O O . ILE A 1 115 ? 8.453 -1.636 -0.557 1.00 96.25 115 ILE A O 1
ATOM 953 N N . LEU A 1 116 ? 6.709 -0.220 -0.577 1.00 97.44 116 LEU A N 1
ATOM 954 C CA . LEU A 1 116 ? 6.903 0.295 0.784 1.00 97.44 116 LEU A CA 1
ATOM 955 C C . LEU A 1 116 ? 6.839 -0.806 1.853 1.00 97.44 116 LEU A C 1
ATOM 957 O O . LEU A 1 116 ? 7.510 -0.703 2.869 1.00 97.44 116 LEU A O 1
ATOM 961 N N . ALA A 1 117 ? 6.049 -1.859 1.632 1.00 96.31 117 ALA A N 1
ATOM 962 C CA . ALA A 1 117 ? 5.977 -2.996 2.547 1.00 96.31 117 ALA A CA 1
ATOM 963 C C . ALA A 1 117 ? 7.177 -3.957 2.445 1.00 96.31 117 ALA A C 1
ATOM 965 O O . ALA A 1 117 ? 7.325 -4.826 3.297 1.00 96.31 117 ALA A O 1
ATOM 966 N N . ASN A 1 118 ? 8.006 -3.820 1.405 1.00 93.44 118 ASN A N 1
ATOM 967 C CA . ASN A 1 118 ? 9.123 -4.714 1.090 1.00 93.44 118 ASN A CA 1
ATOM 968 C C . ASN A 1 118 ? 10.478 -3.977 1.066 1.00 93.44 118 ASN A C 1
ATOM 970 O O . ASN A 1 118 ? 11.437 -4.473 0.472 1.00 93.44 118 ASN A O 1
ATOM 974 N N . THR A 1 119 ? 10.572 -2.786 1.666 1.00 92.75 119 THR A N 1
ATOM 975 C CA . THR A 1 119 ? 11.838 -2.043 1.759 1.00 92.75 119 THR A CA 1
ATOM 976 C C . THR A 1 119 ? 12.821 -2.750 2.685 1.00 92.75 119 THR A C 1
ATOM 978 O O . THR A 1 119 ? 12.430 -3.360 3.679 1.00 92.75 119 THR A O 1
ATOM 981 N N . GLY A 1 120 ? 14.117 -2.647 2.382 1.00 87.81 120 GLY A N 1
ATOM 982 C CA . GLY A 1 120 ? 15.183 -3.114 3.273 1.00 87.81 120 GLY A CA 1
ATOM 983 C C . GLY A 1 120 ? 15.485 -2.126 4.405 1.00 87.81 120 GLY A C 1
ATOM 984 O O . GLY A 1 120 ? 16.154 -2.480 5.378 1.00 87.81 120 GLY A O 1
ATOM 985 N N . LYS A 1 121 ? 14.995 -0.888 4.277 1.00 91.88 121 LYS A N 1
ATOM 986 C CA . LYS A 1 121 ? 15.162 0.207 5.239 1.00 91.88 121 LYS A CA 1
ATOM 987 C C . LYS A 1 121 ? 13.879 0.553 5.967 1.00 91.88 121 LYS A C 1
ATOM 989 O O . LYS A 1 121 ? 12.778 0.281 5.491 1.00 91.88 121 LYS A O 1
ATOM 994 N N . ASP A 1 122 ? 14.059 1.200 7.111 1.00 93.12 122 ASP A N 1
ATOM 995 C CA . ASP A 1 122 ? 12.970 1.725 7.917 1.00 93.12 122 ASP A CA 1
ATOM 996 C C . ASP A 1 122 ? 12.505 3.087 7.379 1.00 93.12 122 ASP A C 1
ATOM 998 O O . ASP A 1 122 ? 13.242 4.073 7.409 1.00 93.12 122 ASP A O 1
ATOM 1002 N N . TYR A 1 123 ? 11.270 3.114 6.880 1.00 95.56 123 TYR A N 1
ATOM 1003 C CA . TYR A 1 123 ? 10.558 4.316 6.440 1.00 95.56 123 TYR A CA 1
ATOM 1004 C C . TYR A 1 123 ? 9.252 4.525 7.222 1.00 95.56 123 TYR A C 1
ATOM 1006 O O . TYR A 1 123 ? 8.375 5.271 6.777 1.00 95.56 123 TYR A O 1
ATOM 1014 N N . LEU A 1 124 ? 9.087 3.863 8.374 1.00 96.00 124 LEU A N 1
ATOM 1015 C CA . LEU A 1 124 ? 7.852 3.899 9.157 1.00 96.00 124 LEU A CA 1
ATOM 1016 C C . LEU A 1 124 ? 7.484 5.325 9.570 1.00 96.00 124 LEU A C 1
ATOM 1018 O O . LEU A 1 124 ? 6.347 5.754 9.362 1.00 96.00 124 LEU A O 1
ATOM 1022 N N . GLU A 1 125 ? 8.437 6.072 10.130 1.00 95.94 125 GLU A N 1
ATOM 1023 C CA . GLU A 1 125 ? 8.186 7.446 10.570 1.00 95.94 125 GLU A CA 1
ATOM 1024 C C . GLU A 1 125 ? 7.747 8.344 9.414 1.00 95.94 125 GLU A C 1
ATOM 1026 O O . GLU A 1 125 ? 6.828 9.150 9.564 1.00 95.94 125 GLU A O 1
ATOM 1031 N N . ASP A 1 126 ? 8.387 8.211 8.254 1.00 96.38 126 ASP A N 1
ATOM 1032 C CA . ASP A 1 126 ? 8.044 9.013 7.086 1.00 96.38 126 ASP A CA 1
ATOM 1033 C C . ASP A 1 126 ? 6.669 8.629 6.541 1.00 96.38 126 ASP A C 1
ATOM 1035 O O . ASP A 1 126 ? 5.882 9.512 6.200 1.00 96.38 126 ASP A O 1
ATOM 1039 N N . LEU A 1 127 ? 6.319 7.340 6.544 1.00 96.81 127 LEU A N 1
ATOM 1040 C CA . LEU A 1 127 ? 4.985 6.890 6.160 1.00 96.81 127 LEU A CA 1
ATOM 1041 C C . LEU A 1 127 ? 3.902 7.416 7.116 1.00 96.81 127 LEU A C 1
ATOM 1043 O O . LEU A 1 127 ? 2.852 7.876 6.663 1.00 96.81 127 LEU A O 1
ATOM 1047 N N . LEU A 1 128 ? 4.163 7.399 8.428 1.00 96.56 128 LEU A N 1
ATOM 1048 C CA . LEU A 1 128 ? 3.253 7.939 9.441 1.00 96.56 128 LEU A CA 1
ATOM 1049 C C . LEU A 1 128 ? 3.064 9.454 9.292 1.00 96.56 128 LEU A C 1
ATOM 1051 O O . LEU A 1 128 ? 1.928 9.922 9.359 1.00 96.56 128 LEU A O 1
ATOM 1055 N N . LYS A 1 129 ? 4.139 10.216 9.031 1.00 95.69 129 LYS A N 1
ATOM 1056 C CA . LYS A 1 129 ? 4.070 11.675 8.808 1.00 95.69 129 LYS A CA 1
ATOM 1057 C C . LYS A 1 129 ? 3.141 12.030 7.651 1.00 95.69 129 LYS A C 1
ATOM 1059 O O . LYS A 1 129 ? 2.390 12.995 7.748 1.00 95.69 129 LYS A O 1
ATOM 1064 N N . ILE A 1 130 ? 3.178 11.257 6.564 1.00 96.75 130 ILE A N 1
ATOM 1065 C CA . ILE A 1 130 ? 2.382 11.567 5.372 1.00 96.75 130 ILE A CA 1
ATOM 1066 C C . ILE A 1 130 ? 0.952 11.028 5.430 1.00 96.75 130 ILE A C 1
ATOM 1068 O O . ILE A 1 130 ? 0.157 11.385 4.566 1.00 96.75 130 ILE A O 1
ATOM 1072 N N . LEU A 1 131 ? 0.612 10.169 6.397 1.00 96.69 131 LEU A N 1
ATOM 1073 C CA . LEU A 1 131 ? -0.653 9.430 6.410 1.00 96.69 131 LEU A CA 1
ATOM 1074 C C . LEU A 1 131 ? -1.876 10.360 6.356 1.00 96.69 131 LEU A C 1
ATOM 1076 O O . LEU A 1 131 ? -2.796 10.124 5.576 1.00 96.69 131 LEU A O 1
ATOM 1080 N N . ASP A 1 132 ? -1.859 11.443 7.135 1.00 93.50 132 ASP A N 1
ATOM 1081 C CA . ASP A 1 132 ? -2.924 12.456 7.156 1.00 93.50 132 ASP A CA 1
ATOM 1082 C C . ASP A 1 132 ? -2.863 13.430 5.960 1.00 93.50 132 ASP A C 1
ATOM 1084 O O . ASP A 1 132 ? -3.814 14.168 5.708 1.00 93.50 132 ASP A O 1
ATOM 1088 N N . GLU A 1 133 ? -1.772 13.421 5.187 1.00 97.56 133 GLU A N 1
ATOM 1089 C CA . GLU A 1 133 ? -1.624 14.215 3.961 1.00 97.56 133 GLU A CA 1
ATOM 1090 C C . GLU A 1 133 ? -2.130 13.484 2.705 1.00 97.56 133 GLU A C 1
ATOM 1092 O O . GLU A 1 133 ? -2.276 14.105 1.646 1.00 97.56 133 GLU A O 1
ATOM 1097 N N . ILE A 1 134 ? -2.388 12.173 2.793 1.00 98.31 134 ILE A N 1
ATOM 1098 C CA . ILE A 1 134 ? -2.882 11.373 1.669 1.00 98.31 134 ILE A CA 1
ATOM 1099 C C . ILE A 1 134 ? -4.321 11.777 1.336 1.00 98.31 134 ILE A C 1
ATOM 1101 O O . ILE A 1 134 ? -5.263 11.517 2.081 1.00 98.31 134 ILE A O 1
ATOM 1105 N N . ARG A 1 135 ? -4.495 12.385 0.159 1.00 96.12 135 ARG A N 1
ATOM 1106 C CA . ARG A 1 135 ? -5.787 12.928 -0.297 1.00 96.12 135 ARG A CA 1
ATOM 1107 C C . ARG A 1 135 ? -6.772 11.863 -0.765 1.00 96.12 135 ARG A C 1
ATOM 1109 O O . ARG A 1 135 ? -7.979 12.060 -0.673 1.00 96.12 135 ARG A O 1
ATOM 1116 N N . SER A 1 136 ? -6.267 10.772 -1.336 1.00 97.88 136 SER A N 1
ATOM 1117 C CA . SER A 1 136 ? -7.106 9.704 -1.877 1.00 97.88 136 SER A CA 1
ATOM 1118 C C . SER A 1 136 ? -7.502 8.735 -0.761 1.00 97.88 136 SER A C 1
ATOM 1120 O O . SER A 1 136 ? -6.607 8.118 -0.181 1.00 97.88 136 SER A O 1
ATOM 1122 N N . PRO A 1 137 ? -8.802 8.523 -0.474 1.00 98.19 137 PRO A N 1
ATOM 1123 C CA . PRO A 1 137 ? -9.222 7.543 0.529 1.00 98.19 137 PRO A CA 1
ATOM 1124 C C . PRO A 1 137 ? -8.821 6.116 0.135 1.00 98.19 137 PRO A C 1
ATOM 1126 O O . PRO A 1 137 ? -8.513 5.300 1.000 1.00 98.19 137 PRO A O 1
ATOM 1129 N N . TYR A 1 138 ? -8.733 5.841 -1.169 1.00 98.56 138 TYR A N 1
ATOM 1130 C CA . TYR A 1 138 ? -8.191 4.594 -1.694 1.00 98.56 138 TYR A CA 1
ATOM 1131 C C . TYR A 1 138 ? -6.695 4.442 -1.376 1.00 98.56 138 TYR A C 1
ATOM 1133 O O . TYR A 1 138 ? -6.287 3.412 -0.844 1.00 98.56 138 TYR A O 1
ATOM 1141 N N . ALA A 1 139 ? -5.879 5.474 -1.621 1.00 98.62 139 ALA A N 1
ATOM 1142 C CA . ALA A 1 139 ? -4.460 5.424 -1.261 1.00 98.62 139 ALA A CA 1
ATOM 1143 C C . ALA A 1 139 ? -4.266 5.303 0.251 1.00 98.62 139 ALA A C 1
ATOM 1145 O O . ALA A 1 139 ? -3.474 4.482 0.693 1.00 98.62 139 ALA A O 1
ATOM 1146 N N . LEU A 1 140 ? -5.032 6.056 1.044 1.00 98.69 140 LEU A N 1
ATOM 1147 C CA . LEU A 1 140 ? -4.990 5.982 2.501 1.00 98.69 140 LEU A CA 1
ATOM 1148 C C . LEU A 1 140 ? -5.339 4.573 2.994 1.00 98.69 140 LEU A C 1
ATOM 1150 O O . LEU A 1 140 ? -4.640 4.028 3.845 1.00 98.69 140 LEU A O 1
ATOM 1154 N N . SER A 1 141 ? -6.386 3.972 2.423 1.00 98.75 141 SER A N 1
ATOM 1155 C CA . SER A 1 141 ? -6.796 2.595 2.700 1.00 98.75 141 SER A CA 1
ATOM 1156 C C . SER A 1 141 ? -5.639 1.619 2.485 1.00 98.75 141 SER A C 1
ATOM 1158 O O . SER A 1 141 ? -5.288 0.872 3.397 1.00 98.75 141 SER A O 1
ATOM 1160 N N . LEU A 1 142 ? -4.994 1.665 1.318 1.00 98.81 142 LEU A N 1
ATOM 1161 C CA . LEU A 1 142 ? -3.905 0.746 0.995 1.00 98.81 142 LEU A CA 1
ATOM 1162 C C . LEU A 1 142 ? -2.625 1.020 1.794 1.00 98.81 142 LEU A C 1
ATOM 1164 O O . LEU A 1 142 ? -1.967 0.077 2.222 1.00 98.81 142 LEU A O 1
ATOM 1168 N N . THR A 1 143 ? -2.302 2.280 2.083 1.00 98.69 143 THR A N 1
ATOM 1169 C CA . THR A 1 143 ? -1.183 2.631 2.969 1.00 98.69 143 THR A CA 1
ATOM 1170 C C . THR A 1 143 ? -1.364 2.055 4.374 1.00 98.69 143 THR A C 1
ATOM 1172 O O . THR A 1 143 ? -0.396 1.639 5.009 1.00 98.69 143 THR A O 1
ATOM 1175 N N . CYS A 1 144 ? -2.604 1.974 4.864 1.00 98.75 144 CYS A N 1
ATOM 1176 C CA . CYS A 1 144 ? -2.881 1.349 6.156 1.00 98.75 144 CYS A CA 1
ATOM 1177 C C . CYS A 1 144 ? -2.585 -0.161 6.164 1.00 98.75 144 CYS A C 1
ATOM 1179 O O . CYS A 1 144 ? -2.245 -0.697 7.217 1.00 98.75 144 CYS A O 1
ATOM 1181 N N . ILE A 1 145 ? -2.654 -0.836 5.009 1.00 98.69 145 ILE A N 1
ATOM 1182 C CA . ILE A 1 145 ? -2.200 -2.227 4.877 1.00 98.69 145 ILE A CA 1
ATOM 1183 C C . ILE A 1 145 ? -0.688 -2.281 5.092 1.00 98.69 145 ILE A C 1
ATOM 1185 O O . ILE A 1 145 ? -0.233 -3.038 5.943 1.00 98.69 145 ILE A O 1
ATOM 1189 N N . THR A 1 146 ? 0.078 -1.434 4.393 1.00 98.38 146 THR A N 1
ATOM 1190 C CA . THR A 1 146 ? 1.543 -1.352 4.527 1.00 98.38 146 THR A CA 1
ATOM 1191 C C . THR A 1 146 ? 1.977 -1.153 5.977 1.00 98.38 146 THR A C 1
ATOM 1193 O O . THR A 1 146 ? 2.865 -1.861 6.445 1.00 98.38 146 THR A O 1
ATOM 1196 N N . LEU A 1 147 ? 1.312 -0.262 6.722 1.00 98.38 147 LEU A N 1
ATOM 1197 C CA . LEU A 1 147 ? 1.584 -0.069 8.152 1.00 98.38 147 LEU A CA 1
ATOM 1198 C C . LEU A 1 147 ? 1.424 -1.362 8.963 1.00 98.38 147 LEU A C 1
ATOM 1200 O O . LEU A 1 147 ? 2.219 -1.606 9.861 1.00 98.38 147 LEU A O 1
ATOM 1204 N N . GLY A 1 148 ? 0.460 -2.224 8.634 1.00 98.00 148 GLY A N 1
ATOM 1205 C CA . GLY A 1 148 ? 0.316 -3.520 9.303 1.00 98.00 148 GLY A CA 1
ATOM 1206 C C . GLY A 1 148 ? 1.525 -4.448 9.134 1.00 98.00 148 GLY A C 1
ATOM 1207 O O . GLY A 1 148 ? 1.809 -5.261 10.017 1.00 98.00 148 GLY A O 1
ATOM 1208 N N . PHE A 1 149 ? 2.260 -4.311 8.028 1.00 97.69 149 PHE A N 1
ATOM 1209 C CA . PHE A 1 149 ? 3.462 -5.095 7.739 1.00 97.69 149 PHE A CA 1
ATOM 1210 C C . PHE A 1 149 ? 4.727 -4.510 8.362 1.00 97.69 149 PHE A C 1
ATOM 1212 O O . PHE A 1 149 ? 5.546 -5.277 8.861 1.00 97.69 149 PHE A O 1
ATOM 1219 N N . ILE A 1 150 ? 4.880 -3.182 8.352 1.00 96.56 150 ILE A N 1
ATOM 1220 C CA . ILE A 1 150 ? 6.150 -2.539 8.731 1.00 96.56 150 ILE A CA 1
ATOM 1221 C C . ILE A 1 150 ? 6.150 -1.934 10.138 1.00 96.56 150 ILE A C 1
ATOM 1223 O O . ILE A 1 150 ? 7.215 -1.748 10.711 1.00 96.56 150 ILE A O 1
ATOM 1227 N N . ALA A 1 151 ? 4.984 -1.612 10.703 1.00 96.81 151 ALA A N 1
ATOM 1228 C CA . ALA A 1 151 ? 4.901 -0.956 12.005 1.00 96.81 151 ALA A CA 1
ATOM 1229 C C . ALA A 1 151 ? 4.866 -1.955 13.169 1.00 96.81 151 ALA A C 1
ATOM 1231 O O . ALA A 1 151 ? 4.551 -3.133 12.986 1.00 96.81 151 ALA A O 1
ATOM 1232 N N . ASP A 1 152 ? 5.123 -1.458 14.376 1.00 96.00 152 ASP A N 1
ATOM 1233 C CA . ASP A 1 152 ? 4.921 -2.194 15.625 1.00 96.00 152 ASP A CA 1
ATOM 1234 C C . ASP A 1 152 ? 3.489 -2.039 16.170 1.00 96.00 152 ASP A C 1
ATOM 1236 O O . ASP A 1 152 ? 2.635 -1.360 15.589 1.00 96.00 152 ASP A O 1
ATOM 1240 N N . GLU A 1 153 ? 3.216 -2.663 17.322 1.00 95.50 153 GLU A N 1
ATOM 1241 C CA . GLU A 1 153 ? 1.921 -2.603 18.016 1.00 95.50 153 GLU A CA 1
ATOM 1242 C C . GLU A 1 153 ? 1.407 -1.165 18.242 1.00 95.50 153 GLU A C 1
ATOM 1244 O O . GLU A 1 153 ? 0.197 -0.949 18.303 1.00 95.50 153 GLU A O 1
ATOM 1249 N N . ASP A 1 154 ? 2.292 -0.169 18.327 1.00 94.88 154 ASP A N 1
ATOM 1250 C CA . ASP A 1 154 ? 1.930 1.236 18.552 1.00 94.88 154 ASP A CA 1
ATOM 1251 C C . ASP A 1 154 ? 1.202 1.897 17.372 1.00 94.88 154 ASP A C 1
ATOM 1253 O O . ASP A 1 154 ? 0.584 2.951 17.535 1.00 94.88 154 ASP A O 1
ATOM 1257 N N . ALA A 1 155 ? 1.173 1.259 16.197 1.00 96.25 155 ALA A N 1
ATOM 1258 C CA . ALA A 1 155 ? 0.331 1.698 15.086 1.00 96.25 155 ALA A CA 1
ATOM 1259 C C . ALA A 1 155 ? -1.154 1.320 15.256 1.00 96.25 155 ALA A C 1
ATOM 1261 O O . ALA A 1 155 ? -2.006 1.854 14.538 1.00 96.25 155 ALA A O 1
ATOM 1262 N N . ILE A 1 156 ? -1.508 0.444 16.207 1.00 97.69 156 ILE A N 1
ATOM 1263 C CA . ILE A 1 156 ? -2.890 -0.032 16.403 1.00 97.69 156 ILE A CA 1
ATOM 1264 C C . ILE A 1 156 ? -3.885 1.123 16.628 1.00 97.69 156 ILE A C 1
ATOM 1266 O O . ILE A 1 156 ? -4.910 1.150 15.938 1.00 97.69 156 ILE A O 1
ATOM 1270 N N . PRO A 1 157 ? -3.634 2.108 17.518 1.00 97.44 157 PRO A N 1
ATOM 1271 C CA . PRO A 1 157 ? -4.539 3.245 17.692 1.00 97.44 157 PRO A CA 1
ATOM 1272 C C . PRO A 1 157 ? -4.740 4.064 16.411 1.00 97.44 157 PRO A C 1
ATOM 1274 O O . PRO A 1 157 ? -5.861 4.489 16.121 1.00 97.44 157 PRO A O 1
ATOM 1277 N N . VAL A 1 158 ? -3.677 4.254 15.621 1.00 97.62 158 VAL A N 1
ATOM 1278 C CA . VAL A 1 158 ? -3.734 4.984 14.346 1.00 97.62 158 VAL A CA 1
ATOM 1279 C C . VAL A 1 158 ? -4.610 4.232 13.346 1.00 97.62 158 VAL A C 1
ATOM 1281 O O . VAL A 1 158 ? -5.527 4.818 12.771 1.00 97.62 158 VAL A O 1
ATOM 1284 N N . LEU A 1 159 ? -4.400 2.924 13.188 1.00 98.44 159 LEU A N 1
ATOM 1285 C CA . LEU A 1 159 ? -5.194 2.099 12.278 1.00 98.44 159 LEU A CA 1
ATOM 1286 C C . LEU A 1 159 ? -6.664 1.999 12.706 1.00 98.44 159 LEU A C 1
ATOM 1288 O O . LEU A 1 159 ? -7.547 2.073 11.856 1.00 98.44 159 LEU A O 1
ATOM 1292 N N . LEU A 1 160 ? -6.960 1.916 14.006 1.00 98.31 160 LEU A N 1
ATOM 1293 C CA . LEU A 1 160 ? -8.339 1.952 14.514 1.00 98.31 160 LEU A CA 1
ATOM 1294 C C . LEU A 1 160 ? -9.026 3.288 14.229 1.00 98.31 160 LEU A C 1
ATOM 1296 O O . LEU A 1 160 ? -10.194 3.314 13.833 1.00 98.31 160 LEU A O 1
ATOM 1300 N N . LYS A 1 161 ? -8.313 4.403 14.411 1.00 98.19 161 LYS A N 1
ATOM 1301 C CA . LYS A 1 161 ? -8.819 5.729 14.048 1.00 98.19 161 LYS A CA 1
ATOM 1302 C C . LYS A 1 161 ? -9.150 5.772 12.554 1.00 98.19 161 LYS A C 1
ATOM 1304 O O . LYS A 1 161 ? -10.272 6.127 12.199 1.00 98.19 161 LYS A O 1
ATOM 1309 N N . LYS A 1 162 ? -8.231 5.321 11.693 1.00 98.50 162 LYS A N 1
ATOM 1310 C CA . LYS A 1 162 ? -8.421 5.304 10.233 1.00 98.50 162 LYS A CA 1
ATOM 1311 C C . LYS A 1 162 ? -9.525 4.360 9.769 1.00 98.50 162 LYS A C 1
ATOM 1313 O O . LYS A 1 162 ? -10.284 4.721 8.873 1.00 98.50 162 LYS A O 1
ATOM 1318 N N . TYR A 1 163 ? -9.670 3.203 10.410 1.00 98.56 163 TYR A N 1
ATOM 1319 C CA . TYR A 1 163 ? -10.788 2.290 10.189 1.00 98.56 163 TYR A CA 1
ATOM 1320 C C . TYR A 1 163 ? -12.131 2.998 10.406 1.00 98.56 163 TYR A C 1
ATOM 1322 O O . TYR A 1 163 ? -12.982 3.009 9.517 1.00 98.56 163 TYR A O 1
ATOM 1330 N N . ASN A 1 164 ? -12.301 3.640 11.566 1.00 98.19 164 ASN A N 1
ATOM 1331 C CA . ASN A 1 164 ? -13.543 4.328 11.910 1.00 98.19 164 ASN A CA 1
ATOM 1332 C C . ASN A 1 164 ? -13.799 5.549 11.013 1.00 98.19 164 ASN A C 1
ATOM 1334 O O . ASN A 1 164 ? -14.929 5.755 10.577 1.00 98.19 164 ASN A O 1
ATOM 1338 N N . GLU A 1 165 ? -12.766 6.341 10.708 1.00 98.19 165 GLU A N 1
ATOM 1339 C CA . GLU A 1 165 ? -12.867 7.489 9.797 1.00 98.19 165 GLU A CA 1
ATOM 1340 C C . GLU A 1 165 ? -13.353 7.063 8.408 1.00 98.19 165 GLU A C 1
ATOM 1342 O O . GLU A 1 165 ? -14.346 7.600 7.917 1.00 98.19 165 GLU A O 1
ATOM 1347 N N . LEU A 1 166 ? -12.704 6.069 7.793 1.00 98.44 166 LEU A N 1
ATOM 1348 C CA . LEU A 1 166 ? -13.056 5.609 6.449 1.00 98.44 166 LEU A CA 1
ATOM 1349 C C . LEU A 1 166 ? -14.441 4.955 6.411 1.00 98.44 166 LEU A C 1
ATOM 1351 O O . LEU A 1 166 ? -15.210 5.230 5.493 1.00 98.44 166 LEU A O 1
ATOM 1355 N N . LYS A 1 167 ? -14.793 4.167 7.435 1.00 97.81 167 LYS A N 1
ATOM 1356 C CA . LYS A 1 167 ? -16.117 3.540 7.558 1.00 97.81 167 LYS A CA 1
ATOM 1357 C C . LYS A 1 167 ? -17.246 4.570 7.659 1.00 97.81 167 LYS A C 1
ATOM 1359 O O . LYS A 1 167 ? -18.312 4.362 7.087 1.00 97.81 167 LYS A O 1
ATOM 1364 N N . ASN A 1 168 ? -17.017 5.670 8.378 1.00 97.94 168 ASN A N 1
ATOM 1365 C CA . ASN A 1 168 ? -18.027 6.709 8.593 1.00 97.94 168 ASN A CA 1
ATOM 1366 C C . ASN A 1 168 ? -18.134 7.686 7.416 1.00 97.94 168 ASN A C 1
ATOM 1368 O O . ASN A 1 168 ? -19.238 8.100 7.072 1.00 97.94 168 ASN A O 1
ATOM 1372 N N . LEU A 1 169 ? -17.006 8.071 6.813 1.00 98.06 169 LEU A N 1
ATOM 1373 C CA . LEU A 1 169 ? -16.983 9.023 5.697 1.00 98.06 169 LEU A CA 1
ATOM 1374 C C . LEU A 1 169 ? -17.401 8.381 4.370 1.00 98.06 169 LEU A C 1
ATOM 1376 O O . LEU A 1 169 ? -17.983 9.061 3.528 1.00 98.06 169 LEU A O 1
ATOM 1380 N N . TYR A 1 170 ? -17.130 7.084 4.188 1.00 97.56 170 TYR A N 1
ATOM 1381 C CA . TYR A 1 170 ? -17.376 6.363 2.938 1.00 97.56 170 TYR A CA 1
ATOM 1382 C C . TYR A 1 170 ? -18.146 5.049 3.167 1.00 97.56 170 TYR A C 1
ATOM 1384 O O . TYR A 1 170 ? -17.664 3.978 2.800 1.00 97.56 170 TYR A O 1
ATOM 1392 N N . PRO A 1 171 ? -19.362 5.087 3.745 1.00 95.69 171 PRO A N 1
ATOM 1393 C CA . PRO A 1 171 ? -20.097 3.878 4.132 1.00 95.69 171 PRO A CA 1
ATOM 1394 C C . PRO A 1 171 ? -20.516 2.981 2.952 1.00 95.69 171 PRO A C 1
ATOM 1396 O O . PRO A 1 171 ? -20.823 1.809 3.162 1.00 95.69 171 PRO A O 1
ATOM 1399 N N . GLY A 1 172 ? -20.552 3.518 1.726 1.00 95.56 172 GLY A N 1
ATOM 1400 C CA . GLY A 1 172 ? -20.843 2.764 0.499 1.00 95.56 172 GLY A CA 1
ATOM 1401 C C . GLY A 1 172 ? -19.619 2.122 -0.159 1.00 95.56 172 GLY A C 1
ATOM 1402 O O . GLY A 1 172 ? -19.775 1.368 -1.113 1.00 95.56 172 GLY A O 1
ATOM 1403 N N . GLU A 1 173 ? -18.419 2.412 0.340 1.00 97.19 173 GLU A N 1
ATOM 1404 C CA . GLU A 1 173 ? -17.153 1.932 -0.213 1.00 97.19 173 GLU A CA 1
ATOM 1405 C C . GLU A 1 173 ? -16.564 0.808 0.661 1.00 97.19 173 GLU A C 1
ATOM 1407 O O . GLU A 1 173 ? -17.170 0.345 1.634 1.00 97.19 173 GLU A O 1
ATOM 1412 N N . THR A 1 174 ? -15.369 0.332 0.300 1.00 97.81 174 THR A N 1
ATOM 1413 C CA . THR A 1 174 ? -14.617 -0.682 1.065 1.00 97.81 174 THR A CA 1
ATOM 1414 C C . THR A 1 174 ? -13.299 -0.150 1.622 1.00 97.81 174 THR A C 1
ATOM 1416 O O . THR A 1 174 ? -12.406 -0.923 1.964 1.00 97.81 174 THR A O 1
ATOM 1419 N N . TYR A 1 175 ? -13.125 1.172 1.703 1.00 98.44 175 TYR A N 1
ATOM 1420 C CA . TYR A 1 175 ? -11.858 1.770 2.130 1.00 98.44 175 TYR A CA 1
ATOM 1421 C C . TYR A 1 175 ? -11.480 1.417 3.573 1.00 98.44 175 TYR A C 1
ATOM 1423 O O . TYR A 1 175 ? -10.294 1.297 3.883 1.00 98.44 175 TYR A O 1
ATOM 1431 N N . GLU A 1 176 ? -12.452 1.170 4.446 1.00 98.50 176 GLU A N 1
ATOM 1432 C CA . GLU A 1 176 ? -12.216 0.704 5.813 1.00 98.50 176 GLU A CA 1
ATOM 1433 C C . GLU A 1 176 ? -11.536 -0.673 5.868 1.00 98.50 176 GLU A C 1
ATOM 1435 O O . GLU A 1 176 ? -10.887 -0.998 6.861 1.00 98.50 176 GLU A O 1
ATOM 1440 N N . GLN A 1 177 ? -11.618 -1.469 4.796 1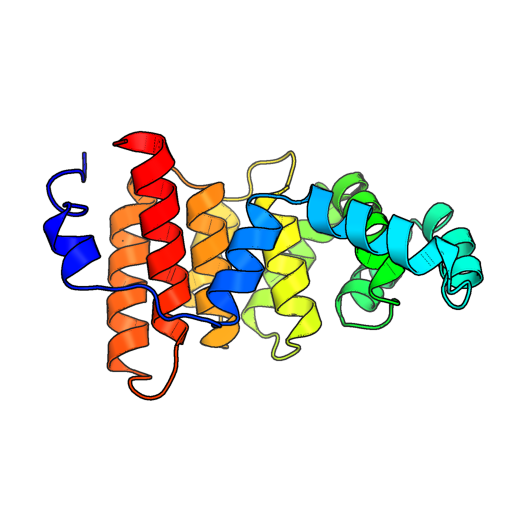.00 98.62 177 GLN A N 1
ATOM 1441 C CA . GLN A 1 177 ? -10.974 -2.782 4.733 1.00 98.62 177 GLN A CA 1
ATOM 1442 C C . GLN A 1 177 ? -9.448 -2.677 4.815 1.00 98.62 177 GLN A C 1
ATOM 1444 O O . GLN A 1 177 ? -8.809 -3.561 5.370 1.00 98.62 177 GLN A O 1
ATOM 1449 N N . GLY A 1 178 ? -8.850 -1.587 4.331 1.00 98.62 178 GLY A N 1
ATOM 1450 C CA . GLY A 1 178 ? -7.396 -1.407 4.338 1.00 98.62 178 GLY A CA 1
ATOM 1451 C C . GLY A 1 178 ? -6.816 -1.351 5.756 1.00 98.62 178 GLY A C 1
ATOM 1452 O O . GLY A 1 178 ? -6.004 -2.205 6.115 1.00 98.62 178 GLY A O 1
ATOM 1453 N N . PRO A 1 179 ? -7.282 -0.422 6.614 1.00 98.69 179 PRO A N 1
ATOM 1454 C CA . PRO A 1 179 ? -6.936 -0.431 8.031 1.00 98.69 179 PRO A CA 1
ATOM 1455 C C . PRO A 1 179 ? -7.321 -1.723 8.752 1.00 98.69 179 PRO A C 1
ATOM 1457 O O . PRO A 1 179 ? -6.575 -2.160 9.622 1.00 98.69 179 PRO A O 1
ATOM 1460 N N . LEU A 1 180 ? -8.445 -2.358 8.393 1.00 98.69 180 LEU A N 1
ATOM 1461 C CA . LEU A 1 180 ? -8.840 -3.636 8.990 1.00 98.69 180 LEU A CA 1
ATOM 1462 C C . LEU A 1 180 ? -7.814 -4.743 8.697 1.00 98.69 180 LEU A C 1
ATOM 1464 O O . LEU A 1 180 ? -7.404 -5.434 9.625 1.00 98.69 180 LEU A O 1
ATOM 1468 N N . TYR A 1 181 ? -7.339 -4.867 7.454 1.00 98.69 181 TYR A N 1
ATOM 1469 C CA . TYR A 1 181 ? -6.250 -5.784 7.098 1.00 98.69 181 TYR A CA 1
ATOM 1470 C C . TYR A 1 181 ? -4.941 -5.436 7.812 1.00 98.69 181 TYR A C 1
ATOM 1472 O O . TYR A 1 181 ? -4.249 -6.335 8.287 1.00 98.69 181 TYR A O 1
ATOM 1480 N N . GLY A 1 182 ? -4.631 -4.145 7.969 1.00 98.38 182 GLY A N 1
ATOM 1481 C CA . GLY A 1 182 ? -3.490 -3.710 8.777 1.00 98.38 182 GLY A CA 1
ATOM 1482 C C . GLY A 1 182 ? -3.588 -4.184 10.235 1.00 98.38 182 GLY A C 1
ATOM 1483 O O . GLY A 1 182 ? -2.631 -4.729 10.781 1.00 98.38 182 GLY A O 1
ATOM 1484 N N . LEU A 1 183 ? -4.766 -4.052 10.855 1.00 98.56 183 LEU A N 1
ATOM 1485 C CA . LEU A 1 183 ? -5.028 -4.528 12.220 1.00 98.56 183 LEU A CA 1
ATOM 1486 C C . LEU A 1 183 ? -4.969 -6.054 12.338 1.00 98.56 183 LEU A C 1
ATOM 1488 O O . LEU A 1 183 ? -4.472 -6.560 13.343 1.00 98.56 183 LEU A O 1
ATOM 1492 N N . ILE A 1 184 ? -5.457 -6.782 11.328 1.00 97.75 184 ILE A N 1
ATOM 1493 C CA . ILE A 1 184 ? -5.330 -8.244 11.253 1.00 97.75 184 ILE A CA 1
ATOM 1494 C C . ILE A 1 184 ? -3.851 -8.627 11.253 1.00 97.75 184 ILE A C 1
ATOM 1496 O O . ILE A 1 184 ? -3.444 -9.424 12.097 1.00 97.75 184 ILE A O 1
ATOM 1500 N N . LYS A 1 185 ? -3.033 -7.991 10.402 1.00 97.94 185 LYS A N 1
ATOM 1501 C CA . LYS A 1 185 ? -1.598 -8.287 10.323 1.00 97.94 185 LYS A CA 1
ATOM 1502 C C . LYS A 1 185 ? -0.872 -8.022 11.639 1.00 97.94 185 LYS A C 1
ATOM 1504 O O . LYS A 1 185 ? -0.074 -8.848 12.073 1.00 97.94 185 LYS A O 1
ATOM 1509 N N . LEU A 1 186 ? -1.161 -6.903 12.309 1.00 97.56 186 LEU A N 1
ATOM 1510 C CA . LEU A 1 186 ? -0.575 -6.616 13.623 1.00 97.56 186 LEU A CA 1
ATOM 1511 C C . LEU A 1 186 ? -1.028 -7.637 14.674 1.00 97.56 186 LEU A C 1
ATOM 1513 O O . LEU A 1 186 ? -0.215 -8.109 15.464 1.00 97.56 186 LEU A O 1
ATOM 1517 N N . ASN A 1 187 ? -2.303 -8.033 14.674 1.00 96.81 187 ASN A N 1
ATOM 1518 C CA . ASN A 1 187 ? -2.776 -9.067 15.589 1.00 96.81 187 ASN A CA 1
ATOM 1519 C C . ASN A 1 187 ? -2.073 -10.415 15.349 1.00 96.81 187 ASN A C 1
ATOM 1521 O O . ASN A 1 187 ? -1.686 -11.075 16.309 1.00 96.81 187 ASN A O 1
ATOM 1525 N N . GLU A 1 188 ? -1.885 -10.808 14.089 1.00 95.69 188 GLU A N 1
ATOM 1526 C CA . GLU A 1 188 ? -1.153 -12.021 13.712 1.00 95.69 188 GLU A CA 1
ATOM 1527 C C . GLU A 1 188 ? 0.310 -11.985 14.149 1.00 95.69 188 GLU A C 1
ATOM 1529 O O . GLU A 1 188 ? 0.817 -12.982 14.648 1.00 95.69 188 GLU A O 1
ATOM 1534 N N . ARG A 1 189 ? 0.979 -10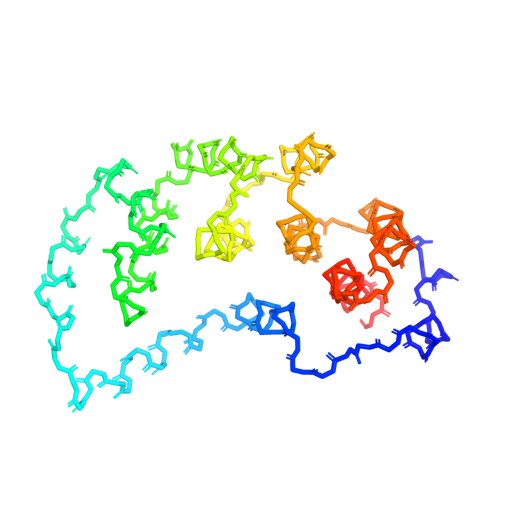.837 13.995 1.00 95.19 189 ARG A N 1
ATOM 1535 C CA . ARG A 1 189 ? 2.399 -10.679 14.336 1.00 95.19 189 ARG A CA 1
ATOM 1536 C C . ARG A 1 189 ? 2.670 -10.654 15.841 1.00 95.19 189 ARG A C 1
ATOM 1538 O O . ARG A 1 189 ? 3.747 -11.074 16.251 1.00 95.19 189 ARG A O 1
ATOM 1545 N N . PHE A 1 190 ? 1.736 -10.147 16.649 1.00 95.75 190 PHE A N 1
ATOM 1546 C CA . PHE A 1 190 ? 2.007 -9.831 18.059 1.00 95.75 190 PHE A CA 1
ATOM 1547 C C . PHE A 1 190 ? 1.138 -10.577 19.082 1.00 95.75 190 PHE A C 1
ATOM 1549 O O . PHE A 1 190 ? 1.515 -10.651 20.253 1.00 95.75 190 PHE A O 1
ATOM 1556 N N . TYR A 1 191 ? -0.024 -11.121 18.699 1.00 92.12 191 TYR A N 1
ATOM 1557 C CA . TYR A 1 191 ? -0.984 -11.696 19.659 1.00 92.12 191 TYR A CA 1
ATOM 1558 C C . TYR A 1 191 ? -1.484 -13.105 19.342 1.00 92.12 191 TYR A C 1
ATOM 1560 O O . TYR A 1 191 ? -2.139 -13.692 20.222 1.00 92.12 191 TYR A O 1
ATOM 1568 N N . ASN A 1 192 ? -1.208 -13.614 18.139 1.00 82.75 192 ASN A N 1
ATOM 1569 C CA . ASN A 1 192 ? -1.526 -14.978 17.719 1.00 82.75 192 ASN A CA 1
ATOM 1570 C C . ASN A 1 192 ? -0.347 -15.930 17.924 1.00 82.75 192 ASN A C 1
ATOM 1572 O O . ASN A 1 192 ? 0.812 -15.480 17.818 1.00 82.75 192 ASN A O 1
#

Foldseek 3Di:
DCCVPLDPVNCVVVDFDPPDPLVVLLVCLVCVCVLQVVLVVVCVPDCPQVVVQVVLVVDQDLVVLLVVQLVPHDSSCLSSSLVSCLVVVVPNLVVLLVCQLEDPRPSNLSSNLSSLLVHPDDCLVVLVVSLVSRPDLQSNLSSLLSCLRRPAPVCLVVLVVNLVVCCVVPVVDNSSSSSVNSSVSNCVVPPD